Protein AF-A0A4Q4T769-F1 (afdb_monomer_lite)

Radius of gyration: 34.71 Å; chains: 1; bounding box: 82×96×73 Å

pLDDT: mean 71.85, std 25.64, range [25.86, 98.31]

Sequence (323 aa):
MPRRPGRAAAKRAVAKLGSTPKSFDMIEDEPMRDVDGQDNDEVDGDAQPEGAEDNDNENEESAAEPDENQDSDGPSAKSPSPPPQPVIRRRRLGRPPKNRPPDWDTLPIEPPHRDPNDPPRRRGRGGWRGRGGRKGASYQPTQQSVDKEGTMMDIIDDEVALPEDPEGETKVDRLGHLQGGREYRCRTFTVAGRGDRLYMLSTEPARCVGFRDSYLFFTKHKRLYKIIVDDEEKRDMIEREIIPHSYKGRAIGIVTARSVFREFGALIIVGGRRIIDDYEVAKARAEGVVEGEIADPNDKFVEGEEYNKNQYVAWHEAARQRQ

Foldseek 3Di:
DDDDDDDDDDPDDPDDDDDDDDDDDDDDDDDDDDDDDDDDDDDDDDDDDDDDDDDDDDDDDDDDDDDDDDDDDDDDDDDDDDDDDDDQDADEDDDDDPDADPCNVVHDYDDPPDDPPDPDPPPDDPDPPDPDDDPDDPDFDQWFQQDPVRDIAGQDLQFTPDDADPVLCQQAPPLQDGDDPWDFLADWDDFPPSPNRTKGFQQLLCVLLPHPGSVVVCVVGSRWGKDWDDLVRVVVCCVVVVDDPVCNPPTTIMTTNSSSCQRQFQSRIQQRWQLVRHRPNVVSVVVVPDGGHGSDPPRDDDPPDDNDNCPSPPVVVVVVVPD

Organism: NCBI:txid155417

InterPro domains:
  IPR013933 Chromatin-remodelling complex, RSC SWI/SNF subunit Rsc7/Swp82 [PF08624] (157-288)

Structure (mmCIF, N/CA/C/O backbone):
data_AF-A0A4Q4T769-F1
#
_entry.id   AF-A0A4Q4T769-F1
#
loop_
_atom_site.group_PDB
_atom_site.id
_atom_site.type_symbol
_atom_site.label_atom_id
_atom_site.label_alt_id
_atom_site.label_comp_id
_atom_site.label_asym_id
_atom_site.label_entity_id
_atom_site.label_seq_id
_atom_site.pdbx_PDB_ins_code
_atom_site.Cartn_x
_atom_site.Cartn_y
_atom_site.Cartn_z
_atom_site.occupancy
_atom_site.B_iso_or_equiv
_atom_site.auth_seq_id
_atom_site.auth_comp_id
_atom_site.auth_asym_id
_atom_site.auth_atom_id
_atom_site.pdbx_PDB_model_num
ATOM 1 N N . MET A 1 1 ? 62.618 32.794 -10.082 1.00 48.56 1 MET A N 1
ATOM 2 C CA . MET A 1 1 ? 62.357 33.269 -8.695 1.00 48.56 1 MET A CA 1
ATOM 3 C C . MET A 1 1 ? 62.002 34.750 -8.777 1.00 48.56 1 MET A C 1
ATOM 5 O O . MET A 1 1 ? 62.624 35.352 -9.645 1.00 48.56 1 MET A O 1
ATOM 9 N N . PRO A 1 2 ? 61.077 35.361 -7.994 1.00 41.97 2 PRO A N 1
ATOM 10 C CA . PRO A 1 2 ? 60.603 35.076 -6.613 1.00 41.97 2 PRO A CA 1
ATOM 11 C C . PRO A 1 2 ? 59.044 34.997 -6.472 1.00 41.97 2 PRO A C 1
ATOM 13 O O . PRO A 1 2 ? 58.327 35.369 -7.388 1.00 41.97 2 PRO A O 1
ATOM 16 N N . ARG A 1 3 ? 58.472 34.221 -5.531 1.00 41.53 3 ARG A N 1
ATOM 17 C CA . ARG A 1 3 ? 57.971 34.476 -4.141 1.00 41.53 3 ARG A CA 1
ATOM 18 C C . ARG A 1 3 ? 56.658 35.285 -3.974 1.00 41.53 3 ARG A C 1
ATOM 20 O O . ARG A 1 3 ? 56.572 36.447 -4.340 1.00 41.53 3 ARG A O 1
ATOM 27 N N . ARG A 1 4 ? 55.673 34.620 -3.340 1.00 50.03 4 ARG A N 1
ATOM 28 C CA . ARG A 1 4 ? 54.332 35.080 -2.901 1.00 50.03 4 ARG A CA 1
ATOM 29 C C . ARG A 1 4 ? 54.396 36.044 -1.694 1.00 50.03 4 ARG A C 1
ATOM 31 O O . ARG A 1 4 ? 55.256 35.822 -0.841 1.00 50.03 4 ARG A O 1
ATOM 38 N N . PRO A 1 5 ? 53.449 36.991 -1.529 1.00 53.09 5 PRO A N 1
ATOM 39 C CA . PRO A 1 5 ? 53.238 37.715 -0.275 1.00 53.09 5 PRO A CA 1
ATOM 40 C C . PRO A 1 5 ? 52.121 37.080 0.576 1.00 53.09 5 PRO A C 1
ATOM 42 O O . PRO A 1 5 ? 51.152 36.531 0.052 1.00 53.09 5 PRO A O 1
ATOM 45 N N . GLY A 1 6 ? 52.271 37.151 1.901 1.00 39.38 6 GLY A N 1
ATOM 46 C CA . GLY A 1 6 ? 51.335 36.610 2.883 1.00 39.38 6 GLY A CA 1
ATOM 47 C C . GLY A 1 6 ? 50.647 37.666 3.755 1.00 39.38 6 GLY A C 1
ATOM 48 O O . GLY A 1 6 ? 51.125 38.784 3.904 1.00 39.38 6 GLY A O 1
ATOM 49 N N . ARG A 1 7 ? 49.554 37.208 4.382 1.00 47.62 7 ARG A N 1
ATOM 50 C CA . ARG A 1 7 ? 49.118 37.471 5.768 1.00 47.62 7 ARG A CA 1
ATOM 51 C C . ARG A 1 7 ? 48.860 38.934 6.182 1.00 47.62 7 ARG A C 1
ATOM 53 O O . ARG A 1 7 ? 49.638 39.515 6.928 1.00 47.62 7 ARG A O 1
ATOM 60 N N . ALA A 1 8 ? 47.682 39.464 5.836 1.00 39.69 8 ALA A N 1
ATOM 61 C CA . ALA A 1 8 ? 47.105 40.646 6.493 1.00 39.69 8 ALA A CA 1
ATOM 62 C C . ALA A 1 8 ? 45.568 40.712 6.342 1.00 39.69 8 ALA A C 1
ATOM 64 O O . ALA A 1 8 ? 45.076 41.426 5.480 1.00 39.69 8 ALA A O 1
ATOM 65 N N . ALA A 1 9 ? 44.800 39.981 7.164 1.00 42.72 9 ALA A N 1
ATOM 66 C CA . ALA A 1 9 ? 43.344 40.205 7.288 1.00 42.72 9 ALA A CA 1
ATOM 67 C C . ALA A 1 9 ? 42.706 39.576 8.550 1.00 42.72 9 ALA A C 1
ATOM 69 O O . ALA A 1 9 ? 41.574 39.117 8.503 1.00 42.72 9 ALA A O 1
ATOM 70 N N . ALA A 1 10 ? 43.407 39.533 9.690 1.00 43.16 10 ALA A N 1
ATOM 71 C CA . ALA A 1 10 ? 42.870 38.957 10.937 1.00 43.16 10 ALA A CA 1
ATOM 72 C C . ALA A 1 10 ? 42.872 39.949 12.114 1.00 43.16 10 ALA A C 1
ATOM 74 O O . ALA A 1 10 ? 43.189 39.587 13.242 1.00 43.16 10 ALA A O 1
ATOM 75 N N . LYS A 1 11 ? 42.555 41.224 11.855 1.00 41.78 11 LYS A N 1
ATOM 76 C CA . LYS A 1 11 ? 42.335 42.243 12.898 1.00 41.78 11 LYS A CA 1
ATOM 77 C C . LYS A 1 11 ? 41.316 43.276 12.423 1.00 41.78 11 LYS A C 1
ATOM 79 O O . LYS A 1 11 ? 41.716 44.338 11.961 1.00 41.78 11 LYS A O 1
ATOM 84 N N . ARG A 1 12 ? 40.020 42.950 12.493 1.00 41.72 12 ARG A N 1
ATOM 85 C CA . ARG A 1 12 ? 38.895 43.911 12.402 1.00 41.72 12 ARG A CA 1
ATOM 86 C C . ARG A 1 12 ? 37.551 43.224 12.702 1.00 41.72 12 ARG A C 1
ATOM 88 O O . ARG A 1 12 ? 36.709 43.109 11.827 1.00 41.72 12 ARG A O 1
ATOM 95 N N . ALA A 1 13 ? 37.355 42.747 13.933 1.00 40.41 13 ALA A N 1
ATOM 96 C CA . ALA A 1 13 ? 36.014 42.374 14.415 1.00 40.41 13 ALA A CA 1
ATOM 97 C C . ALA A 1 13 ? 35.864 42.398 15.952 1.00 40.41 13 ALA A C 1
ATOM 99 O O . ALA A 1 13 ? 34.973 41.759 16.491 1.00 40.41 13 ALA A O 1
ATOM 100 N N . VAL A 1 14 ? 36.724 43.124 16.679 1.00 41.22 14 VAL A N 1
ATOM 101 C CA . VAL A 1 14 ? 36.634 43.245 18.148 1.00 41.22 14 VAL A CA 1
ATOM 102 C C . VAL A 1 14 ? 36.487 44.717 18.507 1.00 41.22 14 VAL A C 1
ATOM 104 O O . VAL A 1 14 ? 37.445 45.365 18.909 1.00 41.22 14 VAL A O 1
ATOM 107 N N . ALA A 1 15 ? 35.308 45.275 18.243 1.00 39.47 15 ALA A N 1
ATOM 108 C CA . ALA A 1 15 ? 34.876 46.571 18.767 1.00 39.47 15 ALA A CA 1
ATOM 109 C C . ALA A 1 15 ? 33.405 46.801 18.401 1.00 39.47 15 ALA A C 1
ATOM 111 O O . ALA A 1 15 ? 33.131 47.420 17.374 1.00 39.47 15 ALA A O 1
ATOM 112 N N . LYS A 1 16 ? 32.480 46.264 19.211 1.00 36.81 16 LYS A N 1
ATOM 113 C CA . LYS A 1 16 ? 31.135 46.814 19.496 1.00 36.81 16 LYS A CA 1
ATOM 114 C C . LYS A 1 16 ? 30.311 45.794 20.291 1.00 36.81 16 LYS A C 1
ATOM 116 O O . LYS A 1 16 ? 29.494 45.077 19.733 1.00 36.81 16 LYS A O 1
ATOM 121 N N . LEU A 1 17 ? 30.516 45.758 21.604 1.00 35.16 17 LEU A N 1
ATOM 122 C CA . LEU A 1 17 ? 29.516 45.285 22.559 1.00 35.16 17 LEU A CA 1
ATOM 123 C C . LEU A 1 17 ? 29.514 46.277 23.718 1.00 35.16 17 LEU A C 1
ATOM 125 O O . LEU A 1 17 ? 30.547 46.516 24.340 1.00 35.16 17 LEU A O 1
ATOM 129 N N . GLY A 1 18 ? 28.365 46.898 23.949 1.00 33.56 18 GLY A N 1
ATOM 130 C CA . GLY A 1 18 ? 28.135 47.797 25.062 1.00 33.56 18 GLY A CA 1
ATOM 131 C C . GLY A 1 18 ? 26.669 47.751 25.474 1.00 33.56 18 GLY A C 1
ATOM 132 O O . GLY A 1 18 ? 25.792 47.866 24.624 1.00 33.56 18 GLY A O 1
ATOM 133 N N . SER A 1 19 ? 26.479 47.667 26.793 1.00 32.06 19 SER A N 1
ATOM 134 C CA . SER A 1 19 ? 25.313 48.100 27.576 1.00 32.06 19 SER A CA 1
ATOM 135 C C . SER A 1 19 ? 24.155 47.109 27.808 1.00 32.06 19 SER A C 1
ATOM 137 O O . SER A 1 19 ? 23.255 46.965 26.991 1.00 32.06 19 SER A O 1
ATOM 139 N N . THR A 1 20 ? 24.137 46.517 29.009 1.00 38.81 20 THR A N 1
ATOM 140 C CA . THR A 1 20 ? 22.975 45.908 29.708 1.00 38.81 20 THR A CA 1
ATOM 141 C C . THR A 1 20 ? 22.155 46.982 30.457 1.00 38.81 20 THR A C 1
ATOM 143 O O . THR A 1 20 ? 22.714 48.057 30.698 1.00 38.81 20 THR A O 1
ATOM 146 N N . PRO A 1 21 ? 20.905 46.727 30.920 1.00 40.62 21 PRO A N 1
ATOM 147 C CA . PRO A 1 21 ? 20.745 46.275 32.318 1.00 40.62 21 PRO A CA 1
ATOM 148 C C . PRO A 1 21 ? 19.538 45.350 32.649 1.00 40.62 21 PRO A C 1
ATOM 150 O O . PRO A 1 21 ? 18.622 45.144 31.862 1.00 40.62 21 PRO A O 1
ATOM 153 N N . LYS A 1 22 ? 19.623 44.820 33.880 1.00 37.34 22 LYS A N 1
ATOM 154 C CA . LYS A 1 22 ? 18.799 43.883 34.677 1.00 37.34 22 LYS A CA 1
ATOM 155 C C . LYS A 1 22 ? 17.289 44.174 34.801 1.00 37.34 22 LYS A C 1
ATOM 157 O O . LYS A 1 22 ? 16.924 45.330 34.976 1.00 37.34 22 LYS A O 1
ATOM 162 N N . SER A 1 23 ? 16.476 43.115 34.970 1.00 29.41 23 SER A N 1
ATOM 163 C CA . SER A 1 23 ? 15.421 43.046 36.012 1.00 29.41 23 SER A CA 1
ATOM 164 C C . SER A 1 23 ? 14.863 41.621 36.254 1.00 29.41 23 SER A C 1
ATOM 166 O O . SER A 1 23 ? 14.609 40.898 35.298 1.00 29.41 23 SER A O 1
ATOM 168 N N . PHE A 1 24 ? 14.646 41.319 37.547 1.00 25.86 24 PHE A N 1
ATOM 169 C CA . PHE A 1 24 ? 13.585 40.489 38.162 1.00 25.86 24 PHE A CA 1
ATOM 170 C C . PHE A 1 24 ? 13.751 38.962 38.410 1.00 25.86 24 PHE A C 1
ATOM 172 O O . PHE A 1 24 ? 13.341 38.132 37.611 1.00 25.86 24 PHE A O 1
ATOM 179 N N . ASP A 1 25 ? 14.371 38.640 39.556 1.00 32.22 25 ASP A N 1
ATOM 180 C CA . ASP A 1 25 ? 13.894 37.857 40.726 1.00 32.22 25 ASP A CA 1
ATOM 181 C C . ASP A 1 25 ? 12.907 36.655 40.633 1.00 32.22 25 ASP A C 1
ATOM 183 O O . ASP A 1 25 ? 11.733 36.825 40.323 1.00 32.22 25 ASP A O 1
ATOM 187 N N . MET A 1 26 ? 13.408 35.513 41.158 1.00 29.20 26 MET A N 1
ATOM 188 C CA . MET A 1 26 ? 12.924 34.713 42.320 1.00 29.20 26 MET A CA 1
ATOM 189 C C . MET A 1 26 ? 11.761 33.691 42.199 1.00 29.20 26 MET 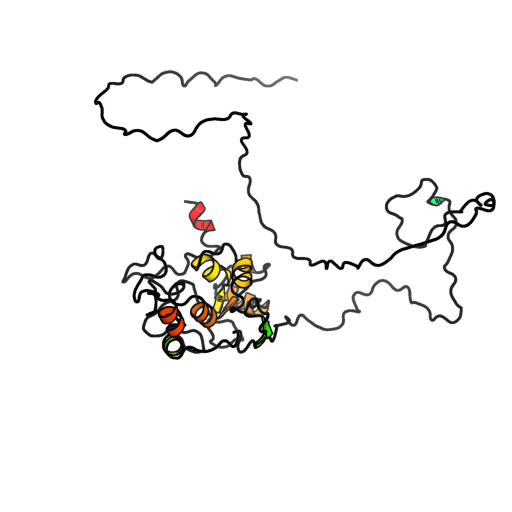A C 1
ATOM 191 O O . MET A 1 26 ? 10.690 34.026 41.709 1.00 29.20 26 MET A O 1
ATOM 195 N N . ILE A 1 27 ? 11.984 32.530 42.870 1.00 30.39 27 ILE A N 1
ATOM 196 C CA . ILE A 1 27 ? 11.033 31.516 43.426 1.00 30.39 27 ILE A CA 1
ATOM 197 C C . ILE A 1 27 ? 10.606 30.420 42.416 1.00 30.39 27 ILE A C 1
ATOM 199 O O . ILE A 1 27 ? 10.195 30.756 41.317 1.00 30.39 27 ILE A O 1
ATOM 203 N N . GLU A 1 28 ? 10.667 29.096 42.633 1.00 30.19 28 GLU A N 1
ATOM 204 C CA . GLU A 1 28 ? 10.832 28.177 43.780 1.00 30.19 28 GLU A CA 1
ATOM 205 C C . GLU A 1 28 ? 11.236 26.800 43.187 1.00 30.19 28 GLU A C 1
ATOM 207 O O . GLU A 1 28 ? 10.640 26.402 42.189 1.00 30.19 28 GLU A O 1
ATOM 212 N N . ASP A 1 29 ? 12.194 26.067 43.768 1.00 33.72 29 ASP A N 1
ATOM 213 C CA . ASP A 1 29 ? 12.510 24.677 43.374 1.00 33.72 29 ASP A CA 1
ATOM 214 C C . ASP A 1 29 ? 12.455 23.794 44.633 1.00 33.72 29 ASP A C 1
ATOM 216 O O . ASP A 1 29 ? 13.205 24.009 45.591 1.00 33.72 29 ASP A O 1
ATOM 220 N N . GLU A 1 30 ? 11.517 22.845 44.661 1.00 40.62 30 GLU A N 1
ATOM 221 C CA . GLU A 1 30 ? 11.393 21.836 45.719 1.00 40.62 30 GLU A CA 1
ATOM 222 C C . GLU A 1 30 ? 12.401 20.683 45.510 1.00 40.62 30 GLU A C 1
ATOM 224 O O . GLU A 1 30 ? 12.745 20.347 44.375 1.00 40.62 30 GLU A O 1
ATOM 229 N N . PRO A 1 31 ? 12.906 20.060 46.594 1.00 37.88 31 PRO A N 1
ATOM 230 C CA . PRO A 1 31 ? 14.138 19.278 46.555 1.00 37.88 31 PRO A CA 1
ATOM 231 C C . PRO A 1 31 ? 13.968 17.874 45.956 1.00 37.88 31 PRO A C 1
ATOM 233 O O . PRO A 1 31 ? 13.181 17.052 46.430 1.00 37.88 31 PRO A O 1
ATOM 236 N N . MET A 1 32 ? 14.803 17.575 44.959 1.00 40.94 32 MET A N 1
ATOM 237 C CA . MET A 1 32 ? 15.058 16.223 44.458 1.00 40.94 32 MET A CA 1
ATOM 238 C C . MET A 1 32 ? 15.823 15.388 45.495 1.00 40.94 32 MET A C 1
ATOM 240 O O . MET A 1 32 ? 16.666 15.889 46.233 1.00 40.94 32 MET A O 1
ATOM 244 N N . ARG A 1 33 ? 15.494 14.095 45.541 1.00 36.31 33 ARG A N 1
ATOM 245 C CA . ARG A 1 33 ? 16.000 13.100 46.492 1.00 36.31 33 ARG A CA 1
ATOM 246 C C . ARG A 1 33 ? 17.325 12.509 46.004 1.00 36.31 33 ARG A C 1
ATOM 248 O O . ARG A 1 33 ? 17.377 11.961 44.905 1.00 36.31 33 ARG A O 1
ATOM 255 N N . ASP A 1 34 ? 18.346 12.594 46.850 1.00 32.56 34 ASP A N 1
ATOM 256 C CA . ASP A 1 34 ? 19.709 12.121 46.603 1.00 32.56 34 ASP A CA 1
ATOM 257 C C . ASP A 1 34 ? 19.791 10.594 46.427 1.00 32.56 34 ASP A C 1
ATOM 259 O O . ASP A 1 34 ? 19.245 9.831 47.232 1.00 32.56 34 ASP A O 1
ATOM 263 N N . VAL A 1 35 ? 20.519 10.149 45.398 1.00 37.41 35 VAL A N 1
ATOM 264 C CA . VAL A 1 35 ? 21.160 8.827 45.364 1.00 37.41 35 VAL A CA 1
ATOM 265 C C . VAL A 1 35 ? 22.620 9.026 44.978 1.00 37.41 35 VAL A C 1
ATOM 267 O O . VAL A 1 35 ? 22.939 9.566 43.920 1.00 37.41 35 VAL A O 1
ATOM 270 N N . ASP A 1 36 ? 23.472 8.602 45.903 1.00 31.69 36 ASP A N 1
ATOM 271 C CA . ASP A 1 36 ? 24.914 8.780 45.946 1.00 31.69 36 ASP A CA 1
ATOM 272 C C . ASP A 1 36 ? 25.685 8.109 44.794 1.00 31.69 36 ASP A C 1
ATOM 274 O O . ASP A 1 36 ? 25.486 6.938 44.477 1.00 31.69 36 ASP A O 1
ATOM 278 N N . GLY A 1 37 ? 26.608 8.897 44.234 1.00 30.70 37 GLY A N 1
ATOM 279 C CA . GLY A 1 37 ? 28.018 8.607 43.942 1.00 30.70 37 GLY A CA 1
ATOM 280 C C . GLY A 1 37 ? 28.465 7.232 43.434 1.00 30.70 37 GLY A C 1
ATOM 281 O O . GLY A 1 37 ? 28.454 6.257 44.178 1.00 30.70 37 GLY A O 1
ATOM 282 N N . GLN A 1 38 ? 29.113 7.231 42.261 1.00 32.97 38 GLN A N 1
ATOM 283 C CA . GLN A 1 38 ? 30.553 6.928 42.170 1.00 32.97 38 GLN A CA 1
ATOM 284 C C . GLN A 1 38 ? 31.156 7.271 40.796 1.00 32.97 38 GLN A C 1
ATOM 286 O O . GLN A 1 38 ? 30.520 7.115 39.757 1.00 32.97 38 GLN A O 1
ATOM 291 N N . ASP A 1 39 ? 32.390 7.773 40.858 1.00 30.84 39 ASP A N 1
ATOM 292 C CA . ASP A 1 39 ? 33.222 8.355 39.802 1.00 30.84 39 ASP A CA 1
ATOM 293 C C . ASP A 1 39 ? 33.635 7.363 38.692 1.00 30.84 39 ASP A C 1
ATOM 295 O O . ASP A 1 39 ? 33.927 6.203 38.985 1.00 30.84 39 ASP A O 1
ATOM 299 N N . ASN A 1 40 ? 33.747 7.805 37.429 1.00 31.38 40 ASN A N 1
ATOM 300 C CA . ASN A 1 40 ? 35.018 8.253 36.819 1.00 31.38 40 ASN A CA 1
ATOM 301 C C . ASN A 1 40 ? 34.993 8.315 35.273 1.00 31.38 40 ASN A C 1
ATOM 303 O O . ASN A 1 40 ? 34.501 7.417 34.595 1.00 31.38 40 ASN A O 1
ATOM 307 N N . ASP A 1 41 ? 35.686 9.354 34.803 1.00 31.12 41 ASP A N 1
ATOM 308 C CA . ASP A 1 41 ? 36.459 9.531 33.567 1.00 31.12 41 ASP A CA 1
ATOM 309 C C . ASP A 1 41 ? 35.810 9.879 32.207 1.00 31.12 41 ASP A C 1
ATOM 311 O O . ASP A 1 41 ? 34.994 9.178 31.612 1.00 31.12 41 ASP A O 1
ATOM 315 N N . GLU A 1 42 ? 36.319 11.014 31.718 1.00 30.52 42 GLU A N 1
ATOM 316 C CA . GLU A 1 42 ? 36.153 11.710 30.447 1.00 30.52 42 GLU A CA 1
ATOM 317 C C . GLU A 1 42 ? 36.756 10.933 29.264 1.00 30.52 42 GLU A C 1
ATOM 319 O O . GLU A 1 42 ? 37.884 10.453 29.368 1.00 30.52 42 GLU A O 1
ATOM 324 N N . VAL A 1 43 ? 36.099 10.949 28.092 1.00 33.47 43 VAL A N 1
ATOM 325 C CA . VAL A 1 43 ? 36.795 10.990 26.788 1.00 33.47 43 VAL A CA 1
ATOM 326 C C . VAL A 1 43 ? 35.980 11.806 25.772 1.00 33.47 43 VAL A C 1
ATOM 328 O O . VAL A 1 43 ? 34.879 11.426 25.375 1.00 33.47 43 VAL A O 1
ATOM 331 N N . ASP A 1 44 ? 36.575 12.924 25.356 1.00 28.14 44 ASP A N 1
ATOM 332 C CA . ASP A 1 44 ? 36.265 13.753 24.185 1.00 28.14 44 ASP A CA 1
ATOM 333 C C . ASP A 1 44 ? 36.233 12.951 22.868 1.00 28.14 44 ASP A C 1
ATOM 335 O O . ASP A 1 44 ? 37.081 12.088 22.631 1.00 28.14 44 ASP A O 1
ATOM 339 N N . GLY A 1 45 ? 35.330 13.298 21.948 1.00 28.86 45 GLY A N 1
ATOM 340 C CA . GLY A 1 45 ? 35.286 12.670 20.625 1.00 28.86 45 GLY A CA 1
ATOM 341 C C . GLY A 1 45 ? 34.254 13.263 19.672 1.00 28.86 45 GLY A C 1
ATOM 342 O O . GLY A 1 45 ? 33.271 12.612 19.334 1.00 28.86 45 GLY A O 1
ATOM 343 N N . ASP A 1 46 ? 34.498 14.495 19.232 1.00 28.91 46 ASP A N 1
ATOM 344 C CA . ASP A 1 46 ? 33.813 15.170 18.126 1.00 28.91 46 ASP A CA 1
ATOM 345 C C . ASP A 1 46 ? 33.985 14.377 16.809 1.00 28.91 46 ASP A C 1
ATOM 347 O O . ASP A 1 46 ? 35.112 14.135 16.367 1.00 28.91 46 ASP A O 1
ATOM 351 N N . ALA A 1 47 ? 32.884 13.951 16.177 1.00 30.14 47 ALA A N 1
ATOM 352 C CA . ALA A 1 47 ? 32.897 13.411 14.816 1.00 30.14 47 ALA A CA 1
ATOM 353 C C . ALA A 1 47 ? 31.574 13.689 14.078 1.00 30.14 47 ALA A C 1
ATOM 355 O O . ALA A 1 47 ? 30.531 13.083 14.310 1.00 30.14 47 ALA A O 1
ATOM 356 N N . GLN A 1 48 ? 31.677 14.640 13.158 1.00 32.78 48 GLN A N 1
ATOM 357 C CA . GLN A 1 48 ? 30.751 15.050 12.106 1.00 32.78 48 GLN A CA 1
ATOM 358 C C . GLN A 1 48 ? 30.261 13.869 11.227 1.00 32.78 48 GLN A C 1
ATOM 360 O O . GLN A 1 48 ? 31.082 13.030 10.854 1.00 32.78 48 GLN A O 1
ATOM 365 N N . PRO A 1 49 ? 28.973 13.788 10.825 1.00 35.50 49 PRO A N 1
ATOM 366 C CA . PRO A 1 49 ? 28.514 12.731 9.929 1.00 35.50 49 PRO A CA 1
ATOM 367 C C . PRO A 1 49 ? 28.710 13.133 8.459 1.00 35.50 49 PRO A C 1
ATOM 369 O O . PRO A 1 49 ? 28.072 14.063 7.962 1.00 35.50 49 PRO A O 1
ATOM 372 N N . GLU A 1 50 ? 29.583 12.412 7.753 1.00 31.50 50 GLU A N 1
ATOM 373 C CA . GLU A 1 50 ? 29.611 12.391 6.288 1.00 31.50 50 GLU A CA 1
ATOM 374 C C . GLU A 1 50 ? 28.606 11.367 5.739 1.00 31.50 50 GLU A C 1
ATOM 376 O O . GLU A 1 50 ? 28.329 10.336 6.354 1.00 31.50 50 GLU A O 1
ATOM 381 N N . GLY A 1 51 ? 28.021 11.703 4.588 1.00 36.88 51 GLY A N 1
ATOM 382 C CA . GLY A 1 51 ? 26.903 10.995 3.976 1.00 36.88 51 GLY A CA 1
ATOM 383 C C . GLY A 1 51 ? 27.225 9.568 3.538 1.00 36.88 51 GLY A C 1
ATOM 384 O O . GLY A 1 51 ? 28.275 9.293 2.961 1.00 36.88 51 GLY A O 1
ATOM 385 N N . ALA A 1 52 ? 26.262 8.677 3.765 1.00 30.33 52 ALA A N 1
ATOM 386 C CA . ALA A 1 52 ? 26.264 7.322 3.240 1.00 30.33 52 ALA A CA 1
ATOM 387 C C . ALA A 1 52 ? 25.267 7.225 2.075 1.00 30.33 52 ALA A C 1
ATOM 389 O O . ALA A 1 52 ? 24.061 7.413 2.244 1.00 30.33 52 ALA A O 1
ATOM 390 N N . GLU A 1 53 ? 25.801 6.962 0.884 1.00 33.06 53 GLU A N 1
ATOM 391 C CA . GLU A 1 53 ? 25.056 6.465 -0.267 1.00 33.06 53 GLU A CA 1
ATOM 392 C C . GLU A 1 53 ? 24.921 4.941 -0.116 1.00 33.06 53 GLU A C 1
ATOM 394 O O . GLU A 1 53 ? 25.917 4.223 -0.203 1.00 33.06 53 GLU A O 1
ATOM 399 N N . ASP A 1 54 ? 23.702 4.447 0.122 1.00 32.19 54 ASP A N 1
ATOM 400 C CA . ASP A 1 54 ? 23.430 3.008 0.210 1.00 32.19 54 ASP A CA 1
ATOM 401 C C . ASP A 1 54 ? 23.310 2.387 -1.191 1.00 32.19 54 ASP A C 1
ATOM 403 O O . ASP A 1 54 ? 22.503 2.797 -2.034 1.00 32.19 54 ASP A O 1
ATOM 407 N N . ASN A 1 55 ? 24.162 1.390 -1.427 1.00 30.88 55 ASN A N 1
ATOM 408 C CA . ASN A 1 55 ? 24.253 0.585 -2.636 1.00 30.88 55 ASN A CA 1
ATOM 409 C C . ASN A 1 55 ? 23.952 -0.871 -2.251 1.00 30.88 55 ASN A C 1
ATOM 411 O O . ASN A 1 55 ? 24.850 -1.609 -1.844 1.00 30.88 55 ASN A O 1
ATOM 415 N N . ASP A 1 56 ? 22.682 -1.260 -2.350 1.00 36.31 56 ASP A N 1
ATOM 416 C CA . ASP A 1 56 ? 22.216 -2.613 -2.048 1.00 36.31 56 ASP A CA 1
ATOM 417 C C . ASP A 1 56 ? 22.668 -3.589 -3.141 1.00 36.31 56 ASP A C 1
ATOM 419 O O . ASP A 1 56 ? 22.171 -3.572 -4.270 1.00 36.31 56 ASP A O 1
ATOM 423 N N . ASN A 1 57 ? 23.621 -4.456 -2.802 1.00 32.16 57 ASN A N 1
ATOM 424 C CA . ASN A 1 57 ? 24.007 -5.594 -3.626 1.00 32.16 57 ASN A CA 1
ATOM 425 C C . ASN A 1 57 ? 23.983 -6.856 -2.757 1.00 32.16 57 ASN A C 1
ATOM 427 O O . ASN A 1 57 ? 24.926 -7.144 -2.022 1.00 32.16 57 ASN A O 1
ATOM 431 N N . GLU A 1 58 ? 22.870 -7.580 -2.822 1.00 36.47 58 GLU A N 1
ATOM 432 C CA . GLU A 1 58 ? 22.639 -8.830 -2.103 1.00 36.47 58 GLU A CA 1
ATOM 433 C C . GLU A 1 58 ? 23.375 -9.987 -2.801 1.00 36.47 58 GLU A C 1
ATOM 435 O O . GLU A 1 58 ? 23.173 -10.247 -3.989 1.00 36.47 58 GLU A O 1
ATOM 440 N N . ASN A 1 59 ? 24.224 -10.701 -2.059 1.00 31.83 59 ASN A N 1
ATOM 441 C CA . ASN A 1 59 ? 24.717 -12.019 -2.451 1.00 31.83 59 ASN A CA 1
ATOM 442 C C . ASN A 1 59 ? 24.714 -12.930 -1.218 1.00 31.83 59 ASN A C 1
ATOM 444 O O . ASN A 1 59 ? 25.482 -12.720 -0.280 1.00 31.83 59 ASN A O 1
ATOM 448 N N . GLU A 1 60 ? 23.818 -13.911 -1.232 1.00 34.59 60 GLU A N 1
ATOM 449 C CA . GLU A 1 60 ? 23.679 -14.951 -0.217 1.00 34.59 60 GLU A CA 1
ATOM 450 C C . GLU A 1 60 ? 24.896 -15.890 -0.227 1.00 34.59 60 GLU A C 1
ATOM 452 O O . GLU A 1 60 ? 25.300 -16.385 -1.282 1.00 34.59 60 GLU A O 1
ATOM 457 N N . GLU A 1 61 ? 25.443 -16.201 0.950 1.00 30.83 61 GLU A N 1
ATOM 458 C CA . GLU A 1 61 ? 26.285 -17.383 1.138 1.00 30.83 61 GLU A CA 1
ATOM 459 C C . GLU A 1 61 ? 25.857 -18.131 2.406 1.00 30.83 61 GLU A C 1
ATOM 461 O O . GLU A 1 61 ? 25.771 -17.585 3.505 1.00 30.83 61 GLU A O 1
ATOM 466 N N . SER A 1 62 ? 25.525 -19.398 2.185 1.00 29.42 62 SER A N 1
ATOM 467 C CA . SER A 1 62 ? 25.007 -20.382 3.123 1.00 29.42 62 SER A CA 1
ATOM 468 C C . SER A 1 62 ? 26.052 -20.810 4.156 1.00 29.42 62 SER A C 1
ATOM 470 O O . SER A 1 62 ? 27.117 -21.305 3.782 1.00 29.42 62 SER A O 1
ATOM 472 N N . ALA A 1 63 ? 25.715 -20.719 5.441 1.00 30.56 63 ALA A N 1
ATOM 473 C CA . ALA A 1 63 ? 26.459 -21.358 6.521 1.00 30.56 63 ALA A CA 1
ATOM 474 C C . ALA A 1 63 ? 25.984 -22.811 6.700 1.00 30.56 63 ALA A C 1
ATOM 476 O O . ALA A 1 63 ? 24.797 -23.060 6.904 1.00 30.56 63 ALA A O 1
ATOM 477 N N . ALA A 1 64 ? 26.915 -23.760 6.623 1.00 32.78 64 ALA A N 1
ATOM 478 C CA . ALA A 1 64 ? 26.712 -25.153 6.998 1.00 32.78 64 ALA A CA 1
ATOM 479 C C . ALA A 1 64 ? 27.711 -25.507 8.108 1.00 32.78 64 ALA A C 1
ATOM 481 O O . ALA A 1 64 ? 28.922 -25.409 7.904 1.00 32.78 64 ALA A O 1
ATOM 482 N N . GLU A 1 65 ? 27.195 -25.904 9.269 1.00 35.91 65 GLU A N 1
ATOM 483 C CA . GLU A 1 65 ? 27.967 -26.527 10.347 1.00 35.91 65 GLU A CA 1
ATOM 484 C C . GLU A 1 65 ? 28.142 -28.032 10.105 1.00 35.91 65 GLU A C 1
ATOM 486 O O . GLU A 1 65 ? 27.324 -28.648 9.412 1.00 35.91 65 GLU A O 1
ATOM 491 N N . PRO A 1 66 ? 29.155 -28.650 10.734 1.00 36.28 66 PRO A N 1
ATOM 492 C CA . PRO A 1 66 ? 29.002 -30.033 11.161 1.00 36.28 66 PRO A CA 1
ATOM 493 C C . PRO A 1 66 ? 29.435 -30.269 12.619 1.00 36.28 66 PRO A C 1
ATOM 495 O O . PRO A 1 66 ? 30.595 -30.088 12.979 1.00 36.28 66 PRO A O 1
ATOM 498 N N . ASP A 1 67 ? 28.441 -30.681 13.404 1.00 29.55 67 ASP A N 1
ATOM 499 C CA . ASP A 1 67 ? 28.344 -31.863 14.279 1.00 29.55 67 ASP A CA 1
ATOM 500 C C . ASP A 1 67 ? 29.617 -32.451 14.934 1.00 29.55 67 ASP A C 1
ATOM 502 O O . ASP A 1 67 ? 30.570 -32.879 14.276 1.00 29.55 67 ASP A O 1
ATOM 506 N N . GLU A 1 68 ? 29.548 -32.560 16.263 1.00 34.22 68 GLU A N 1
ATOM 507 C CA . GLU A 1 68 ? 30.488 -33.228 17.163 1.00 34.22 68 GLU A CA 1
ATOM 508 C C . GLU A 1 68 ? 30.091 -34.700 17.367 1.00 34.22 68 GLU A C 1
ATOM 510 O O . GLU A 1 68 ? 28.931 -34.987 17.644 1.00 34.22 68 GLU A O 1
ATOM 515 N N . ASN A 1 69 ? 31.049 -35.640 17.356 1.00 29.94 69 ASN A N 1
ATOM 516 C CA . ASN A 1 69 ? 30.932 -36.871 18.154 1.00 29.94 69 ASN A CA 1
ATOM 517 C C . ASN A 1 69 ? 32.258 -37.646 18.346 1.00 29.94 69 ASN A C 1
ATOM 519 O O . ASN A 1 69 ? 32.896 -38.068 17.385 1.00 29.94 69 ASN A O 1
ATOM 523 N N . GLN A 1 70 ? 32.541 -37.893 19.635 1.00 32.59 70 GLN A N 1
ATOM 524 C CA . GLN A 1 70 ? 33.045 -39.118 20.294 1.00 32.59 70 GLN A CA 1
ATOM 525 C C . GLN A 1 70 ? 34.518 -39.579 20.182 1.00 32.59 70 GLN A C 1
ATOM 527 O O . GLN A 1 70 ? 34.954 -40.191 19.214 1.00 32.59 70 GLN A O 1
ATOM 532 N N . ASP A 1 71 ? 35.231 -39.318 21.286 1.00 32.28 71 ASP A N 1
ATOM 533 C CA . ASP A 1 71 ? 35.856 -40.249 22.252 1.00 32.28 71 ASP A CA 1
ATOM 534 C C . ASP A 1 71 ? 36.731 -41.467 21.846 1.00 32.28 71 ASP A C 1
ATOM 536 O O . ASP A 1 71 ? 36.292 -42.425 21.219 1.00 32.28 71 ASP A O 1
ATOM 540 N N . SER A 1 72 ? 37.935 -41.418 22.444 1.00 32.00 72 SER A N 1
ATOM 541 C CA . SER A 1 72 ? 38.642 -42.411 23.285 1.00 32.00 72 SER A CA 1
ATOM 542 C C . SER A 1 72 ? 39.574 -43.523 22.733 1.00 32.00 72 SER A C 1
ATOM 544 O O . SER A 1 72 ? 39.248 -44.354 21.894 1.00 32.00 72 SER A O 1
ATOM 546 N N . ASP A 1 73 ? 40.747 -43.527 23.394 1.00 31.91 73 ASP A N 1
ATOM 547 C CA . ASP A 1 73 ? 41.651 -44.619 23.806 1.00 31.91 73 ASP A CA 1
ATOM 548 C C . ASP A 1 73 ? 42.872 -45.104 22.984 1.00 31.91 73 ASP A C 1
ATOM 550 O O . ASP A 1 73 ? 42.784 -45.626 21.876 1.00 31.91 73 ASP A O 1
ATOM 554 N N . GLY A 1 74 ? 44.035 -45.067 23.672 1.00 33.97 74 GLY A N 1
ATOM 555 C CA . GLY A 1 74 ? 45.118 -46.063 23.568 1.00 33.97 74 GLY A CA 1
ATOM 556 C C . GLY A 1 74 ? 46.508 -45.585 23.090 1.00 33.97 74 GLY A C 1
ATOM 557 O O . GLY A 1 74 ? 46.694 -45.364 21.894 1.00 33.97 74 GLY A O 1
ATOM 558 N N . PRO A 1 75 ? 47.550 -45.518 23.955 1.00 38.28 75 PRO A N 1
ATOM 559 C CA . PRO A 1 75 ? 48.912 -45.169 23.548 1.00 38.28 75 PRO A CA 1
ATOM 560 C C . PRO A 1 75 ? 49.694 -46.416 23.095 1.00 38.28 75 PRO A C 1
ATOM 562 O O . PRO A 1 75 ? 50.026 -47.278 23.906 1.00 38.28 75 PRO A O 1
ATOM 565 N N . SER A 1 76 ? 50.034 -46.506 21.804 1.00 38.81 76 SER A N 1
ATOM 566 C CA . SER A 1 76 ? 50.878 -47.585 21.261 1.00 38.81 76 SER A CA 1
ATOM 567 C C . SER A 1 76 ? 52.263 -47.077 20.840 1.00 38.81 76 SER A C 1
ATOM 569 O O . SER A 1 76 ? 52.428 -45.967 20.331 1.00 38.81 76 SER A O 1
ATOM 571 N N . ALA A 1 77 ? 53.278 -47.887 21.137 1.00 39.31 77 ALA A N 1
ATOM 572 C CA . ALA A 1 77 ? 54.694 -47.548 21.182 1.00 39.31 77 ALA A CA 1
ATOM 573 C C . ALA A 1 77 ? 55.295 -47.127 19.823 1.00 39.31 77 ALA A C 1
ATOM 575 O O . ALA A 1 77 ? 55.119 -47.787 18.801 1.00 39.31 77 ALA A O 1
ATOM 576 N N . LYS A 1 78 ? 56.080 -46.040 19.834 1.00 40.47 78 LYS A N 1
ATOM 577 C CA . LYS A 1 78 ? 56.836 -45.527 18.679 1.00 40.47 78 LYS A CA 1
ATOM 578 C C . LYS A 1 78 ? 58.004 -46.452 18.321 1.00 40.47 78 LYS A C 1
ATOM 580 O O . LYS A 1 78 ? 58.968 -46.557 19.075 1.00 40.47 78 LYS A O 1
ATOM 585 N N . SER A 1 79 ? 57.957 -47.048 17.133 1.00 48.34 79 SER A N 1
ATOM 586 C CA . SER A 1 79 ? 59.143 -47.531 16.407 1.00 48.34 79 SER A CA 1
ATOM 587 C C . SER A 1 79 ? 59.807 -46.356 15.658 1.00 48.34 79 SER A C 1
ATOM 589 O O . SER A 1 79 ? 59.104 -45.409 15.298 1.00 48.34 79 SER A O 1
ATOM 591 N N . PRO A 1 80 ? 61.135 -46.357 15.427 1.00 51.69 80 PRO A N 1
ATOM 592 C CA . PRO A 1 80 ? 61.846 -45.192 14.896 1.00 51.69 80 PRO A CA 1
ATOM 593 C C . PRO A 1 80 ? 61.506 -44.921 13.422 1.00 51.69 80 PRO A C 1
ATOM 595 O O . PRO A 1 80 ? 61.625 -45.801 12.570 1.00 51.69 80 PRO A O 1
ATOM 598 N N . SER A 1 81 ? 61.104 -43.682 13.127 1.00 49.75 81 SER A N 1
ATOM 599 C CA . SER A 1 81 ? 60.807 -43.204 11.774 1.00 49.75 81 SER A CA 1
ATOM 600 C C . SER A 1 81 ? 62.048 -43.234 10.866 1.00 49.75 81 SER A C 1
ATOM 602 O O . SER A 1 81 ? 63.110 -42.768 11.286 1.00 49.75 81 SER A O 1
ATOM 604 N N . PRO A 1 82 ? 61.938 -43.703 9.608 1.00 64.06 82 PRO A N 1
ATOM 605 C CA . PRO A 1 82 ? 62.993 -43.530 8.613 1.00 64.06 82 PRO A CA 1
ATOM 606 C C . PRO A 1 82 ? 63.161 -42.042 8.237 1.00 64.06 82 PRO A C 1
ATOM 608 O O . PRO A 1 82 ? 62.207 -41.267 8.357 1.00 64.06 82 PRO A O 1
ATOM 611 N N . PRO A 1 83 ? 64.360 -41.615 7.793 1.00 64.25 83 PRO A N 1
ATOM 612 C CA . PRO A 1 83 ? 64.648 -40.212 7.499 1.00 64.25 83 PRO A CA 1
ATOM 613 C C . PRO A 1 83 ? 63.722 -39.659 6.399 1.00 64.25 83 PRO A C 1
ATOM 615 O O . PRO A 1 83 ? 63.385 -40.386 5.459 1.00 64.25 83 PRO A O 1
ATOM 618 N N . PRO A 1 84 ? 63.310 -38.378 6.485 1.00 55.66 84 PRO A N 1
ATOM 619 C CA . PRO A 1 84 ? 62.372 -37.789 5.539 1.00 55.66 84 PRO A CA 1
ATOM 620 C C . PRO A 1 84 ? 62.989 -37.736 4.139 1.00 55.66 84 PRO A C 1
ATOM 622 O O . PRO A 1 84 ? 64.009 -37.084 3.914 1.00 55.66 84 PRO A O 1
ATOM 625 N N . GLN A 1 85 ? 62.353 -38.411 3.183 1.00 58.12 85 GLN A N 1
ATOM 626 C CA . GLN A 1 85 ? 62.679 -38.242 1.770 1.00 58.12 85 GLN A CA 1
ATOM 627 C C . GLN A 1 85 ? 62.285 -36.820 1.329 1.00 58.12 85 GLN A C 1
ATOM 629 O O . GLN A 1 85 ? 61.214 -36.339 1.716 1.00 58.12 85 GLN A O 1
ATOM 634 N N . PRO A 1 86 ? 63.113 -36.122 0.532 1.00 55.84 86 PRO A N 1
ATOM 635 C CA . PRO A 1 86 ? 62.809 -34.765 0.098 1.00 55.84 86 PRO A CA 1
ATOM 636 C C . PRO A 1 86 ? 61.562 -34.767 -0.792 1.00 55.84 86 PRO A C 1
ATOM 638 O O . PRO A 1 86 ? 61.550 -35.328 -1.888 1.00 55.84 86 PRO A O 1
ATOM 641 N N . VAL A 1 87 ? 60.497 -34.124 -0.315 1.00 56.94 87 VAL A N 1
ATOM 642 C CA . VAL A 1 87 ? 59.243 -33.980 -1.058 1.00 56.94 87 VAL A CA 1
ATOM 643 C C . VAL A 1 87 ? 59.467 -32.966 -2.181 1.00 56.94 87 VAL A C 1
ATOM 645 O O . VAL A 1 87 ? 59.452 -31.754 -1.963 1.00 56.94 87 VAL A O 1
ATOM 648 N N . ILE A 1 88 ? 59.723 -33.454 -3.395 1.00 56.50 88 ILE A N 1
ATOM 649 C CA . ILE A 1 88 ? 59.896 -32.600 -4.575 1.00 56.50 88 ILE A CA 1
ATOM 650 C C . ILE A 1 88 ? 58.545 -31.938 -4.880 1.00 56.50 88 ILE A C 1
ATOM 652 O O . ILE A 1 88 ? 57.605 -32.600 -5.319 1.00 56.50 88 ILE A O 1
ATOM 656 N N . ARG A 1 89 ? 58.439 -30.626 -4.644 1.00 57.59 89 ARG A N 1
ATOM 657 C CA . ARG A 1 89 ? 57.276 -29.811 -5.037 1.00 57.59 89 ARG A CA 1
ATOM 658 C C . ARG A 1 89 ? 57.196 -29.775 -6.570 1.00 57.59 89 ARG A C 1
ATOM 660 O O . ARG A 1 89 ? 58.220 -29.637 -7.223 1.00 57.59 89 ARG A O 1
ATOM 667 N N . ARG A 1 90 ? 56.006 -29.906 -7.165 1.00 64.12 90 ARG A N 1
ATOM 668 C CA . ARG A 1 90 ? 55.814 -29.938 -8.635 1.00 64.12 90 ARG A CA 1
ATOM 669 C C . ARG A 1 90 ? 54.684 -28.998 -9.064 1.00 64.12 90 ARG A C 1
ATOM 671 O O . ARG A 1 90 ? 53.768 -28.735 -8.283 1.00 64.12 90 ARG A O 1
ATOM 678 N N . ARG A 1 91 ? 54.745 -28.464 -10.290 1.00 62.06 91 ARG A N 1
ATOM 679 C CA . ARG A 1 91 ? 53.772 -27.479 -10.814 1.00 62.06 91 ARG A CA 1
ATOM 680 C C . ARG A 1 91 ? 52.589 -28.181 -11.478 1.00 62.06 91 ARG A C 1
ATOM 682 O O . ARG A 1 91 ? 52.783 -29.106 -12.259 1.00 62.06 91 ARG A O 1
ATOM 689 N N . ARG A 1 92 ? 51.366 -27.689 -11.246 1.00 60.75 92 ARG A N 1
ATOM 690 C CA . ARG A 1 92 ? 50.158 -28.097 -11.990 1.00 60.75 92 ARG A CA 1
ATOM 691 C C . ARG A 1 92 ? 49.891 -27.137 -13.153 1.00 60.75 92 ARG A C 1
ATOM 693 O O . ARG A 1 92 ? 50.141 -25.938 -13.043 1.00 60.75 92 ARG A O 1
ATOM 700 N N . LEU A 1 93 ? 49.353 -27.656 -14.257 1.00 58.25 93 LEU A N 1
ATOM 701 C CA . LEU A 1 93 ? 49.036 -26.877 -15.457 1.00 58.25 93 LEU A CA 1
ATOM 702 C C . LEU A 1 93 ? 47.784 -26.000 -15.215 1.00 58.25 93 LEU A C 1
ATOM 704 O O . LEU A 1 93 ? 46.657 -26.470 -15.359 1.00 58.25 93 LEU A O 1
ATOM 708 N N . GLY A 1 94 ? 47.960 -24.732 -14.824 1.00 63.44 94 GLY A N 1
ATOM 709 C CA . GLY A 1 94 ? 46.847 -23.832 -14.488 1.00 63.44 94 GLY A CA 1
ATOM 710 C C . GLY A 1 94 ? 47.270 -22.470 -13.924 1.00 63.44 94 GLY A C 1
ATOM 711 O O . GLY A 1 94 ? 48.424 -22.063 -14.063 1.00 63.44 94 GLY A O 1
ATOM 712 N N . ARG A 1 95 ? 46.315 -21.752 -13.307 1.00 64.81 95 ARG A N 1
ATOM 713 C CA . ARG A 1 95 ? 46.546 -20.427 -12.704 1.00 64.81 95 ARG A CA 1
ATOM 714 C C . ARG A 1 95 ? 47.613 -20.542 -11.600 1.00 64.81 95 ARG A C 1
ATOM 716 O O . ARG A 1 95 ? 47.447 -21.387 -10.721 1.00 64.81 95 ARG A O 1
ATOM 723 N N . PRO A 1 96 ? 48.687 -19.728 -11.625 1.00 70.12 96 PRO A N 1
ATOM 724 C CA . PRO A 1 96 ? 49.722 -19.782 -10.598 1.00 70.12 96 PRO A CA 1
ATOM 725 C C . PRO A 1 96 ? 49.144 -19.530 -9.197 1.00 70.12 96 PRO A C 1
ATOM 727 O O . PRO A 1 96 ? 48.211 -18.731 -9.069 1.00 70.12 96 PRO A O 1
ATOM 730 N N . PRO A 1 97 ? 49.693 -20.172 -8.151 1.00 70.19 97 PRO A N 1
ATOM 731 C CA . PRO A 1 97 ? 49.281 -19.911 -6.777 1.00 70.19 97 PRO A CA 1
ATOM 732 C C . PRO A 1 97 ? 49.537 -18.444 -6.410 1.00 70.19 97 PRO A C 1
ATOM 734 O O . PRO A 1 97 ? 50.494 -17.833 -6.890 1.00 70.19 97 PRO A O 1
ATOM 737 N N . LYS A 1 98 ? 48.675 -17.884 -5.552 1.00 63.62 98 LYS A N 1
ATOM 738 C CA . LYS A 1 98 ? 48.708 -16.460 -5.172 1.00 63.62 98 LYS A CA 1
ATOM 739 C C . LYS A 1 98 ? 50.001 -16.074 -4.433 1.00 63.62 98 LYS A C 1
ATOM 741 O O . LYS A 1 98 ? 50.490 -14.971 -4.635 1.00 63.62 98 LYS A O 1
ATOM 746 N N . ASN A 1 99 ? 50.608 -17.012 -3.700 1.00 70.81 99 ASN A N 1
ATOM 747 C CA . ASN A 1 99 ? 51.936 -16.859 -3.100 1.00 70.81 99 ASN A CA 1
ATOM 748 C C . ASN A 1 99 ? 52.920 -17.778 -3.834 1.00 70.81 99 ASN A C 1
ATOM 750 O O . ASN A 1 99 ? 52.948 -18.985 -3.590 1.00 70.81 99 ASN A O 1
ATOM 754 N N . ARG A 1 100 ? 53.687 -17.218 -4.776 1.00 73.44 100 ARG A N 1
ATOM 755 C CA . ARG A 1 100 ? 54.650 -17.961 -5.602 1.00 73.44 100 ARG A CA 1
ATOM 756 C C . ARG A 1 100 ? 55.962 -18.177 -4.826 1.00 73.44 100 ARG A C 1
ATOM 758 O O . ARG A 1 100 ? 56.612 -17.188 -4.496 1.00 73.44 100 ARG A O 1
ATOM 765 N N . PRO A 1 101 ? 56.388 -19.428 -4.562 1.00 76.62 101 PRO A N 1
ATOM 766 C CA . PRO A 1 101 ? 57.719 -19.692 -4.019 1.00 76.62 101 PRO A CA 1
ATOM 767 C C . PRO A 1 101 ? 58.819 -19.269 -5.013 1.00 76.62 101 PRO A C 1
ATOM 769 O O . PRO A 1 101 ? 58.585 -19.373 -6.219 1.00 76.62 101 PRO A O 1
ATOM 772 N N . PRO A 1 102 ? 60.021 -18.870 -4.553 1.00 73.50 102 PRO A N 1
ATOM 773 C CA . PRO A 1 102 ? 61.108 -18.414 -5.432 1.00 73.50 102 PRO A CA 1
ATOM 774 C C . PRO A 1 102 ? 61.510 -19.424 -6.517 1.00 73.50 102 PRO A C 1
ATOM 776 O O . PRO A 1 102 ? 61.825 -19.035 -7.635 1.00 73.50 102 PRO A O 1
ATOM 779 N N . ASP A 1 103 ? 61.416 -20.720 -6.215 1.00 71.75 103 ASP A N 1
ATOM 780 C CA . ASP A 1 103 ? 61.785 -21.812 -7.126 1.00 71.75 103 ASP A CA 1
ATOM 781 C C . ASP A 1 103 ? 60.620 -22.289 -8.018 1.00 71.75 103 ASP A C 1
ATOM 783 O O . ASP A 1 103 ? 60.680 -23.346 -8.630 1.00 71.75 103 ASP A O 1
ATOM 787 N N . TRP A 1 104 ? 59.501 -21.557 -8.095 1.00 71.06 104 TRP A N 1
ATOM 788 C CA . TRP A 1 104 ? 58.316 -22.024 -8.832 1.00 71.06 104 TRP A CA 1
ATOM 789 C C . TRP A 1 104 ? 58.566 -22.229 -10.327 1.00 71.06 104 TRP A C 1
ATOM 791 O O . TRP A 1 104 ? 57.924 -23.085 -10.927 1.00 71.06 104 TRP A O 1
ATOM 801 N N . ASP A 1 105 ? 59.452 -21.448 -10.945 1.00 70.44 105 ASP A N 1
ATOM 802 C CA . ASP A 1 105 ? 59.640 -21.467 -12.397 1.00 70.44 105 ASP A CA 1
ATOM 803 C C . ASP A 1 105 ? 60.603 -22.558 -12.896 1.00 70.44 105 ASP A C 1
ATOM 805 O O . ASP A 1 105 ? 60.551 -22.905 -14.076 1.00 70.44 105 ASP A O 1
ATOM 809 N N . THR A 1 106 ? 61.385 -23.167 -12.001 1.00 73.75 106 THR A N 1
ATOM 810 C CA . THR A 1 106 ? 62.361 -24.238 -12.282 1.00 73.75 106 THR A CA 1
ATOM 811 C C . THR A 1 106 ? 61.794 -25.646 -12.062 1.00 73.75 106 THR A C 1
ATOM 813 O O . THR A 1 106 ? 62.387 -26.631 -12.501 1.00 73.75 106 THR A O 1
ATOM 816 N N . LEU A 1 107 ? 60.624 -25.766 -11.422 1.00 70.81 107 LEU A N 1
ATOM 817 C CA . LEU A 1 107 ? 60.005 -27.059 -11.122 1.00 70.81 107 LEU A CA 1
ATOM 818 C C . LEU A 1 107 ? 59.445 -27.757 -12.387 1.00 70.81 107 LEU A C 1
ATOM 820 O O . LEU A 1 107 ? 58.731 -27.116 -13.169 1.00 70.81 107 LEU A O 1
ATOM 824 N N . PRO A 1 108 ? 59.676 -29.077 -12.561 1.00 70.12 108 PRO A N 1
ATOM 825 C CA . PRO A 1 108 ? 59.119 -29.859 -13.667 1.00 70.12 108 PRO A CA 1
ATOM 826 C C . PRO A 1 108 ? 57.581 -29.857 -13.699 1.00 70.12 108 PRO A C 1
ATOM 828 O O . PRO A 1 108 ? 56.916 -29.868 -12.657 1.00 70.12 108 PRO A O 1
ATOM 831 N N . ILE A 1 109 ? 57.015 -29.862 -14.910 1.00 66.56 109 ILE A N 1
ATOM 832 C CA . ILE A 1 109 ? 55.570 -29.924 -15.173 1.00 66.56 109 ILE A CA 1
ATOM 833 C C . ILE A 1 109 ? 55.192 -31.383 -15.448 1.00 66.56 109 ILE A C 1
ATOM 835 O O . ILE A 1 109 ? 55.651 -31.955 -16.434 1.00 66.56 109 ILE A O 1
ATOM 839 N N . GLU A 1 110 ? 54.334 -31.978 -14.618 1.00 59.50 110 GLU A N 1
ATOM 840 C CA . GLU A 1 110 ? 53.727 -33.280 -14.922 1.00 59.50 110 GLU A CA 1
ATOM 841 C C . GLU A 1 110 ? 52.446 -33.094 -15.752 1.00 59.50 110 GLU A C 1
ATOM 843 O O . GLU A 1 110 ? 51.525 -32.394 -15.310 1.00 59.50 110 GLU A O 1
ATOM 848 N N . PRO A 1 111 ? 52.333 -33.712 -16.941 1.00 57.66 111 PRO A N 1
ATOM 849 C CA . PRO A 1 111 ? 51.033 -33.914 -17.562 1.00 57.66 111 PRO A CA 1
ATOM 850 C C . PRO A 1 111 ? 50.222 -34.902 -16.702 1.00 57.66 111 PRO A C 1
ATOM 852 O O . PRO A 1 111 ? 50.785 -35.874 -16.199 1.00 57.66 111 PRO A O 1
ATOM 855 N N . PRO A 1 112 ? 48.910 -34.683 -16.500 1.00 59.97 112 PRO A N 1
ATOM 856 C CA . PRO A 1 112 ? 48.090 -35.616 -15.734 1.00 59.97 112 PRO A CA 1
ATOM 857 C C . PRO A 1 112 ? 48.105 -36.999 -16.396 1.00 59.97 112 PRO A C 1
ATOM 859 O O . PRO A 1 112 ? 47.998 -37.099 -17.620 1.00 59.97 112 PRO A O 1
ATOM 862 N N . HIS A 1 113 ? 48.215 -38.054 -15.585 1.00 57.78 113 HIS A N 1
ATOM 863 C CA . HIS A 1 113 ? 48.084 -39.439 -16.033 1.00 57.78 113 HIS A CA 1
ATOM 864 C C . HIS A 1 113 ? 46.669 -39.619 -16.610 1.00 57.78 113 HIS A C 1
ATOM 866 O O . HIS A 1 113 ? 45.690 -39.638 -15.868 1.00 57.78 113 HIS A O 1
ATOM 872 N N . ARG A 1 114 ? 46.546 -39.637 -17.941 1.00 57.41 114 ARG A N 1
ATOM 873 C CA . ARG A 1 114 ? 45.270 -39.802 -18.646 1.00 57.41 114 ARG A CA 1
ATOM 874 C C . ARG A 1 114 ? 45.095 -41.275 -18.991 1.00 57.41 114 ARG A C 1
ATOM 876 O O . ARG A 1 114 ? 45.963 -41.847 -19.645 1.00 57.41 114 ARG A O 1
ATOM 883 N N . ASP A 1 115 ? 43.979 -41.858 -18.574 1.00 69.19 115 ASP A N 1
ATOM 884 C CA . ASP A 1 115 ? 43.574 -43.194 -19.006 1.00 69.19 115 ASP A CA 1
ATOM 885 C C . ASP A 1 115 ? 43.306 -43.177 -20.530 1.00 69.19 115 ASP A C 1
ATOM 887 O O . ASP A 1 115 ? 42.583 -42.292 -21.008 1.00 69.19 115 ASP A O 1
ATOM 891 N N . PRO A 1 116 ? 43.893 -44.089 -21.329 1.00 65.44 116 PRO A N 1
ATOM 892 C CA . PRO A 1 116 ? 43.649 -44.171 -22.771 1.00 65.44 116 PRO A CA 1
ATOM 893 C C . PRO A 1 116 ? 42.173 -44.344 -23.161 1.00 65.44 116 PRO A C 1
ATOM 895 O O . PRO A 1 116 ? 41.817 -44.009 -24.290 1.00 65.44 116 PRO A O 1
ATOM 898 N N . ASN A 1 117 ? 41.320 -44.828 -22.250 1.00 69.88 117 ASN A N 1
ATOM 899 C CA . ASN A 1 117 ? 39.888 -45.026 -22.495 1.00 69.88 117 ASN A CA 1
ATOM 900 C C . ASN A 1 117 ? 39.022 -43.780 -22.235 1.00 69.88 117 ASN A C 1
ATOM 902 O O . ASN A 1 117 ? 37.820 -43.805 -22.498 1.00 69.88 117 ASN A O 1
ATOM 906 N N . ASP A 1 118 ? 39.603 -42.681 -21.747 1.00 69.00 118 ASP A N 1
ATOM 907 C CA . ASP A 1 118 ? 38.847 -41.479 -21.397 1.00 69.00 118 ASP A CA 1
ATOM 908 C C . ASP A 1 118 ? 38.605 -40.588 -22.641 1.00 69.00 118 ASP A C 1
ATOM 910 O O . ASP A 1 118 ? 39.575 -40.146 -23.289 1.00 69.00 118 ASP A O 1
ATOM 914 N N . PRO A 1 119 ? 37.344 -40.266 -23.009 1.00 59.06 119 PRO A N 1
ATOM 915 C CA . PRO A 1 119 ? 37.051 -39.469 -24.196 1.00 59.06 119 PRO A CA 1
ATOM 916 C C . PRO A 1 119 ? 37.663 -38.060 -24.090 1.00 59.06 119 PRO A C 1
ATOM 918 O O . PRO A 1 119 ? 37.755 -37.480 -23.003 1.00 59.06 119 PRO A O 1
ATOM 921 N N . PRO A 1 120 ? 38.116 -37.462 -25.210 1.00 60.66 120 PRO A N 1
ATOM 922 C CA . PRO A 1 120 ? 38.846 -36.202 -25.176 1.00 60.66 120 PRO A CA 1
ATOM 923 C C . PRO A 1 120 ? 37.956 -35.063 -24.665 1.00 60.66 120 PRO A C 1
ATOM 925 O O . PRO A 1 120 ? 37.072 -34.577 -25.374 1.00 60.66 120 PRO A O 1
ATOM 928 N N . ARG A 1 121 ? 38.238 -34.562 -23.453 1.00 58.22 121 ARG A N 1
ATOM 929 C CA . ARG A 1 121 ? 37.710 -33.271 -22.992 1.00 58.22 121 ARG A CA 1
ATOM 930 C C . ARG A 1 121 ? 38.249 -32.186 -23.917 1.00 58.22 121 ARG A C 1
ATOM 932 O O . ARG A 1 121 ? 39.404 -31.770 -23.826 1.00 58.22 121 ARG A O 1
ATOM 939 N N . ARG A 1 122 ? 37.398 -31.754 -24.847 1.00 51.94 122 ARG A N 1
ATOM 940 C CA . ARG A 1 122 ? 37.665 -30.683 -25.804 1.00 51.94 122 ARG A CA 1
ATOM 941 C C . ARG A 1 122 ? 38.048 -29.427 -25.019 1.00 51.94 122 ARG A C 1
ATOM 943 O O . ARG A 1 122 ? 37.196 -28.771 -24.426 1.00 51.94 122 ARG A O 1
ATOM 950 N N . ARG A 1 123 ? 39.340 -29.088 -25.007 1.00 55.09 123 ARG A N 1
ATOM 951 C CA . ARG A 1 123 ? 39.853 -27.810 -24.498 1.00 55.09 123 ARG A CA 1
ATOM 952 C C . ARG A 1 123 ? 39.480 -26.724 -25.506 1.00 55.09 123 ARG A C 1
ATOM 954 O O . ARG A 1 123 ? 40.292 -26.284 -26.306 1.00 55.09 123 ARG A O 1
ATOM 961 N N . GLY A 1 124 ? 38.201 -26.369 -25.519 1.00 43.91 124 GLY A N 1
ATOM 962 C CA . GLY A 1 124 ? 37.632 -25.315 -26.341 1.00 43.91 124 GLY A CA 1
ATOM 963 C C . GLY A 1 124 ? 37.203 -24.166 -25.447 1.00 43.91 124 GLY A C 1
ATOM 964 O O . GLY A 1 124 ? 36.234 -24.301 -24.710 1.00 43.91 124 GLY A O 1
ATOM 965 N N . ARG A 1 125 ? 37.964 -23.067 -25.507 1.00 50.16 125 ARG A N 1
ATOM 966 C CA . ARG A 1 125 ? 37.500 -21.673 -25.419 1.00 50.16 125 ARG A CA 1
ATOM 967 C C . ARG A 1 125 ? 36.045 -21.555 -24.954 1.00 50.16 125 ARG A C 1
ATOM 969 O O . ARG A 1 125 ? 35.153 -21.756 -25.773 1.00 50.16 125 ARG A O 1
ATOM 976 N N . GLY A 1 126 ? 35.852 -21.241 -23.668 1.00 45.31 126 GLY A N 1
ATOM 977 C CA . GLY A 1 126 ? 34.553 -21.080 -23.011 1.00 45.31 126 GLY A CA 1
ATOM 978 C C . GLY A 1 126 ? 33.565 -20.354 -23.912 1.00 45.31 126 GLY A C 1
ATOM 979 O O . GLY A 1 126 ? 33.611 -19.135 -24.073 1.00 45.31 126 GLY A O 1
ATOM 980 N N . GLY A 1 127 ? 32.731 -21.154 -24.568 1.00 45.38 127 GLY A N 1
ATOM 981 C CA . GLY A 1 127 ? 31.684 -20.687 -25.435 1.00 45.38 127 GLY A CA 1
ATOM 982 C C . GLY A 1 127 ? 30.662 -19.976 -24.575 1.00 45.38 127 GLY A C 1
ATOM 983 O O . GLY A 1 127 ? 29.999 -20.589 -23.746 1.00 45.38 127 GLY A O 1
ATOM 984 N N . TRP A 1 128 ? 30.476 -18.699 -24.871 1.00 48.44 128 TRP A N 1
ATOM 985 C CA . TRP A 1 128 ? 29.258 -17.923 -24.652 1.00 48.44 128 TRP A CA 1
ATOM 986 C C . TRP A 1 128 ? 28.028 -18.521 -25.376 1.00 48.44 128 TRP A C 1
ATOM 988 O O . TRP A 1 128 ? 27.199 -17.804 -25.923 1.00 48.44 128 TRP A O 1
ATOM 998 N N . ARG A 1 129 ? 27.922 -19.852 -25.451 1.00 49.44 129 ARG A N 1
ATOM 999 C CA . ARG A 1 129 ? 26.829 -20.623 -26.050 1.00 49.44 129 ARG A CA 1
ATOM 1000 C C . ARG A 1 129 ? 26.769 -21.960 -25.318 1.00 49.44 129 ARG A C 1
ATOM 1002 O O . ARG A 1 129 ? 27.404 -22.930 -25.711 1.00 49.44 129 ARG A O 1
ATOM 1009 N N . GLY A 1 130 ? 26.066 -21.939 -24.193 1.00 44.16 130 GLY A N 1
ATOM 1010 C CA . GLY A 1 130 ? 25.896 -23.077 -23.286 1.00 44.16 130 GLY A CA 1
ATOM 1011 C C . GLY A 1 130 ? 24.867 -22.829 -22.182 1.00 44.16 130 GLY A C 1
ATOM 1012 O O . GLY A 1 130 ? 24.336 -23.782 -21.630 1.00 44.16 130 GLY A O 1
ATOM 1013 N N . ARG A 1 131 ? 24.489 -21.568 -21.922 1.00 46.91 131 ARG A N 1
ATOM 1014 C CA . ARG A 1 131 ? 23.271 -21.229 -21.174 1.00 46.91 131 ARG A CA 1
ATOM 1015 C C . ARG A 1 131 ? 22.116 -21.025 -22.153 1.00 46.91 131 ARG A C 1
ATOM 1017 O O . ARG A 1 131 ? 21.712 -19.906 -22.454 1.00 46.91 131 ARG A O 1
ATOM 1024 N N . GLY A 1 132 ? 21.655 -22.127 -22.729 1.00 45.53 132 GLY A N 1
ATOM 1025 C CA . GLY A 1 132 ? 20.404 -22.149 -23.471 1.00 45.53 132 GLY A CA 1
ATOM 1026 C C . GLY A 1 132 ? 19.239 -21.878 -22.521 1.00 45.53 132 GLY A C 1
ATOM 1027 O O . GLY A 1 132 ? 18.921 -22.704 -21.678 1.00 45.53 132 GLY A O 1
ATOM 1028 N N . GLY A 1 133 ? 18.599 -20.723 -22.683 1.00 49.69 133 GLY A N 1
ATOM 1029 C CA . 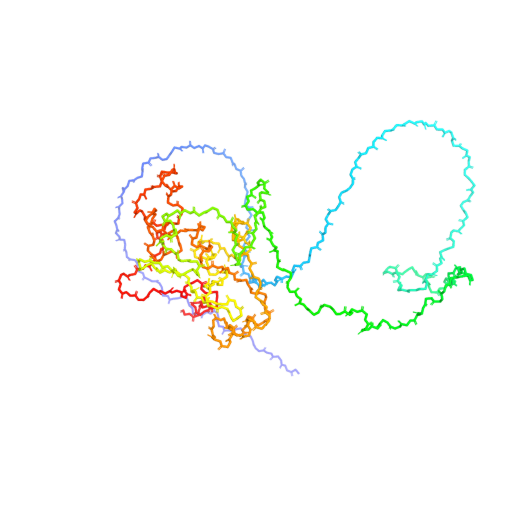GLY A 1 133 ? 17.150 -20.737 -22.858 1.00 49.69 133 GLY A CA 1
ATOM 1030 C C . GLY A 1 133 ? 16.253 -20.845 -21.627 1.00 49.69 133 GLY A C 1
ATOM 1031 O O . GLY A 1 133 ? 15.235 -21.519 -21.703 1.00 49.69 133 GLY A O 1
ATOM 1032 N N . ARG A 1 134 ? 16.516 -20.089 -20.559 1.00 52.47 134 ARG A N 1
ATOM 1033 C CA . ARG A 1 134 ? 15.404 -19.432 -19.849 1.00 52.47 134 ARG A CA 1
ATOM 1034 C C . ARG A 1 134 ? 15.701 -17.945 -19.753 1.00 52.47 134 ARG A C 1
ATOM 1036 O O . ARG A 1 134 ? 16.443 -17.486 -18.892 1.00 52.47 134 ARG A O 1
ATOM 1043 N N . LYS A 1 135 ? 15.182 -17.219 -20.741 1.00 47.38 135 LYS A N 1
ATOM 1044 C CA . LYS A 1 135 ? 15.012 -15.769 -20.691 1.00 47.38 135 LYS A CA 1
ATOM 1045 C C . LYS A 1 135 ? 14.159 -15.491 -19.445 1.00 47.38 135 LYS A C 1
ATOM 1047 O O . LYS A 1 135 ? 13.140 -16.154 -19.292 1.00 47.38 135 LYS A O 1
ATOM 1052 N N . GLY A 1 136 ? 14.665 -14.637 -18.555 1.00 50.84 136 GLY A N 1
ATOM 1053 C CA . GLY A 1 136 ? 14.167 -14.345 -17.205 1.00 50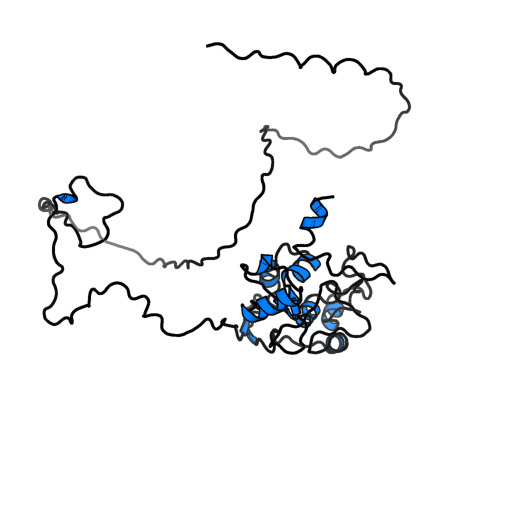.84 136 GLY A CA 1
ATOM 1054 C C . GLY A 1 136 ? 12.657 -14.435 -17.016 1.00 50.84 136 GLY A C 1
ATOM 1055 O O . GLY A 1 136 ? 11.965 -13.445 -17.193 1.00 50.84 136 GLY A O 1
ATOM 1056 N N . ALA A 1 137 ? 12.174 -15.610 -16.615 1.00 53.97 137 ALA A N 1
ATOM 1057 C CA . ALA A 1 137 ? 10.902 -15.708 -15.925 1.00 53.97 137 ALA A CA 1
ATOM 1058 C C . ALA A 1 137 ? 11.208 -15.377 -14.465 1.00 53.97 137 ALA A C 1
ATOM 1060 O O . ALA A 1 137 ? 11.967 -16.115 -13.825 1.00 53.97 137 ALA A O 1
ATOM 1061 N N . SER A 1 138 ? 10.709 -14.242 -13.983 1.00 61.03 138 SER A N 1
ATOM 1062 C CA . SER A 1 138 ? 10.707 -13.933 -12.559 1.00 61.03 138 SER A CA 1
ATOM 1063 C C . SER A 1 138 ? 9.979 -15.082 -11.849 1.00 61.03 138 SER A C 1
ATOM 1065 O O . SER A 1 138 ? 8.850 -15.432 -12.188 1.00 61.03 138 SER A O 1
ATOM 1067 N N . TYR A 1 139 ? 10.676 -15.784 -10.952 1.00 68.81 139 TYR A N 1
ATOM 1068 C CA . TYR A 1 139 ? 10.046 -16.826 -10.147 1.00 68.81 139 TYR A CA 1
ATOM 1069 C C . TYR A 1 139 ? 9.138 -16.127 -9.139 1.00 68.81 139 TYR A C 1
ATOM 1071 O O . TYR A 1 139 ? 9.634 -15.421 -8.264 1.00 68.81 139 TYR A O 1
ATOM 1079 N N . GLN A 1 140 ? 7.827 -16.297 -9.293 1.00 77.25 140 GLN A N 1
ATOM 1080 C CA . GLN A 1 140 ? 6.835 -15.818 -8.336 1.00 77.25 140 GLN A CA 1
ATOM 1081 C C . GLN A 1 140 ? 6.493 -16.987 -7.398 1.00 77.25 140 GLN A C 1
ATOM 1083 O O . GLN A 1 140 ? 6.034 -18.026 -7.886 1.00 77.25 140 GLN A O 1
ATOM 1088 N N . PRO A 1 141 ? 6.765 -16.879 -6.085 1.00 83.12 141 PRO A N 1
ATOM 1089 C CA . PRO A 1 141 ? 6.333 -17.871 -5.111 1.00 83.12 141 PRO A CA 1
ATOM 1090 C C . PRO A 1 141 ? 4.825 -18.120 -5.201 1.00 83.12 141 PRO A C 1
ATOM 1092 O O . PRO A 1 141 ? 4.040 -17.186 -5.304 1.00 83.12 141 PRO A O 1
ATOM 1095 N N . THR A 1 142 ? 4.413 -19.384 -5.126 1.00 89.25 142 THR A N 1
ATOM 1096 C CA . THR A 1 142 ? 2.989 -19.750 -5.044 1.00 89.25 142 THR A CA 1
ATOM 1097 C C . THR A 1 142 ? 2.486 -19.809 -3.605 1.00 89.25 142 THR A C 1
ATOM 1099 O O . THR A 1 142 ? 1.281 -19.833 -3.386 1.00 89.25 142 THR A O 1
ATOM 1102 N N . GLN A 1 143 ? 3.395 -19.864 -2.627 1.00 92.06 143 GLN A N 1
ATOM 1103 C CA . GLN A 1 143 ? 3.087 -19.948 -1.201 1.00 92.06 143 GLN A CA 1
ATOM 1104 C C . GLN A 1 143 ? 4.062 -19.108 -0.375 1.00 92.06 143 GLN A C 1
ATOM 1106 O O . GLN A 1 143 ? 5.232 -18.968 -0.741 1.00 92.06 143 GLN A O 1
ATOM 1111 N N . GLN A 1 144 ? 3.589 -18.600 0.762 1.00 92.38 144 GLN A N 1
ATOM 1112 C CA . GLN A 1 144 ? 4.369 -17.809 1.713 1.00 92.38 144 GLN A CA 1
ATOM 1113 C C . GLN A 1 144 ? 4.027 -18.200 3.156 1.00 92.38 144 GLN A C 1
ATOM 1115 O O . GLN A 1 144 ? 2.878 -18.503 3.469 1.00 92.38 144 GLN A O 1
ATOM 1120 N N . SER A 1 145 ? 5.027 -18.184 4.044 1.00 92.25 145 SER A N 1
ATOM 1121 C CA . SER A 1 145 ? 4.796 -18.345 5.487 1.00 92.25 145 SER A CA 1
ATOM 1122 C C . SER A 1 145 ? 4.232 -17.055 6.073 1.00 92.25 145 SER A C 1
ATOM 1124 O O . SER A 1 145 ? 4.787 -15.985 5.834 1.00 92.25 145 SER A O 1
ATOM 1126 N N . VAL A 1 146 ? 3.140 -17.148 6.827 1.00 90.44 146 VAL A N 1
ATOM 1127 C CA . VAL A 1 146 ? 2.363 -15.976 7.266 1.00 90.44 146 VAL A CA 1
ATOM 1128 C C . VAL A 1 146 ? 2.661 -15.559 8.705 1.00 90.44 146 VAL A C 1
ATOM 1130 O O . VAL A 1 146 ? 2.484 -14.398 9.070 1.00 90.44 146 VAL A O 1
ATOM 1133 N N . ASP A 1 147 ? 3.162 -16.475 9.523 1.00 87.44 147 ASP A N 1
ATOM 1134 C CA . ASP A 1 147 ? 3.334 -16.293 10.960 1.00 87.44 147 ASP A CA 1
ATOM 1135 C C . ASP A 1 147 ? 4.727 -16.763 11.435 1.00 87.44 147 ASP A C 1
ATOM 1137 O O . ASP A 1 147 ? 5.659 -16.962 10.637 1.00 87.44 147 ASP A O 1
ATOM 1141 N N . LYS A 1 148 ? 4.933 -16.823 12.755 1.00 84.62 148 LYS A N 1
ATOM 1142 C CA . LYS A 1 148 ? 6.196 -17.308 13.343 1.00 84.62 148 LYS A CA 1
ATOM 1143 C C . LYS A 1 148 ? 6.230 -18.835 13.398 1.00 84.62 148 LYS A C 1
ATOM 1145 O O . LYS A 1 148 ? 7.308 -19.418 13.396 1.00 84.62 148 LYS A O 1
ATOM 1150 N N . GLU A 1 149 ? 5.055 -19.445 13.410 1.00 84.00 149 GLU A N 1
ATOM 1151 C CA . GLU A 1 149 ? 4.785 -20.874 13.466 1.00 84.00 149 GLU A CA 1
ATOM 1152 C C . GLU A 1 149 ? 5.062 -21.559 12.117 1.00 84.00 149 GLU A C 1
ATOM 1154 O O . GLU A 1 149 ? 5.237 -22.774 12.062 1.00 84.00 149 GLU A O 1
ATOM 1159 N N . GLY A 1 150 ? 5.179 -20.776 11.041 1.00 84.50 150 GLY A N 1
ATOM 1160 C CA . GLY A 1 150 ? 5.525 -21.256 9.708 1.00 84.50 150 GLY A CA 1
ATOM 1161 C C . GLY A 1 150 ? 4.318 -21.740 8.908 1.00 84.50 150 GLY A C 1
ATOM 1162 O O . GLY A 1 150 ? 4.492 -22.509 7.964 1.00 84.50 150 GLY A O 1
ATOM 1163 N N . THR A 1 151 ? 3.106 -21.298 9.251 1.00 91.69 151 THR A N 1
ATOM 1164 C CA . THR A 1 151 ? 1.884 -21.603 8.507 1.00 91.69 151 THR A CA 1
ATOM 1165 C C . THR A 1 151 ? 2.015 -21.074 7.082 1.00 91.69 151 THR A C 1
ATOM 1167 O O . THR A 1 151 ? 2.063 -19.863 6.849 1.00 91.69 151 THR A O 1
ATOM 1170 N N . MET A 1 152 ? 2.100 -21.994 6.122 1.00 92.81 152 MET A N 1
ATOM 1171 C CA . MET A 1 152 ? 2.176 -21.684 4.697 1.00 92.81 152 MET A CA 1
ATOM 1172 C C . MET A 1 152 ? 0.773 -21.398 4.163 1.00 92.81 152 MET A C 1
ATOM 1174 O O . MET A 1 152 ? -0.135 -22.206 4.351 1.00 92.81 152 MET A O 1
ATOM 1178 N N . MET A 1 153 ? 0.605 -20.267 3.485 1.00 93.88 153 MET A N 1
ATOM 1179 C CA . MET A 1 153 ? -0.623 -19.913 2.775 1.00 93.88 153 MET A CA 1
ATOM 1180 C C . MET A 1 153 ? -0.335 -19.673 1.298 1.00 93.88 153 MET A C 1
ATOM 1182 O O . MET A 1 153 ? 0.769 -19.268 0.927 1.00 93.88 153 MET A O 1
ATOM 1186 N N . ASP A 1 154 ? -1.339 -19.928 0.464 1.00 95.25 154 ASP A N 1
ATOM 1187 C CA . ASP A 1 154 ? -1.257 -19.711 -0.976 1.00 95.25 154 ASP A CA 1
ATOM 1188 C C . ASP A 1 154 ? -1.266 -18.217 -1.316 1.00 95.25 154 ASP A C 1
ATOM 1190 O O . ASP A 1 154 ? -1.897 -17.401 -0.638 1.00 95.25 154 ASP A O 1
ATOM 1194 N N . ILE A 1 155 ? -0.569 -17.874 -2.396 1.00 95.81 155 ILE A N 1
ATOM 1195 C CA . ILE A 1 155 ? -0.615 -16.555 -3.018 1.00 95.81 155 ILE A CA 1
ATOM 1196 C C . ILE A 1 155 ? -1.557 -16.648 -4.217 1.00 95.81 155 ILE A C 1
ATOM 1198 O O . ILE A 1 155 ? -1.295 -17.381 -5.172 1.00 95.81 155 ILE A O 1
ATOM 1202 N N . ILE A 1 156 ? -2.666 -15.916 -4.155 1.00 94.31 156 ILE A N 1
ATOM 1203 C CA . ILE A 1 156 ? -3.717 -15.895 -5.172 1.00 94.31 156 ILE A CA 1
ATOM 1204 C C . ILE A 1 156 ? -3.948 -14.442 -5.570 1.00 94.31 156 ILE A C 1
ATOM 1206 O O . ILE A 1 156 ? -4.135 -13.581 -4.715 1.00 94.31 156 ILE A O 1
ATOM 1210 N N . ASP A 1 157 ? -3.924 -14.175 -6.876 1.00 93.50 157 ASP A N 1
ATOM 1211 C CA . ASP A 1 157 ? -4.099 -12.836 -7.446 1.00 93.50 157 ASP A CA 1
ATOM 1212 C C . ASP A 1 157 ? -3.207 -11.768 -6.796 1.00 93.50 157 ASP A C 1
ATOM 1214 O O . ASP A 1 157 ? -3.675 -10.677 -6.469 1.00 93.50 157 ASP A O 1
ATOM 1218 N N . ASP A 1 158 ? -1.921 -12.088 -6.619 1.00 94.12 158 ASP A N 1
ATOM 1219 C CA . ASP A 1 158 ? -0.917 -11.208 -6.010 1.00 94.12 158 ASP A CA 1
ATOM 1220 C C . ASP A 1 158 ? -1.137 -10.908 -4.505 1.00 94.12 158 ASP A C 1
ATOM 1222 O O . ASP A 1 158 ? -0.489 -10.020 -3.946 1.00 94.12 158 ASP A O 1
ATOM 1226 N N . GLU A 1 159 ? -2.004 -11.662 -3.819 1.00 94.12 159 GLU A N 1
ATOM 1227 C CA . GLU A 1 159 ? -2.306 -11.509 -2.388 1.00 94.12 159 GLU A CA 1
ATOM 1228 C C . GLU A 1 159 ? -2.171 -12.832 -1.637 1.00 94.12 159 GLU A C 1
ATOM 1230 O O . GLU A 1 159 ? -2.420 -13.906 -2.178 1.00 94.12 159 GLU A O 1
ATOM 1235 N N . VAL A 1 160 ? -1.817 -12.767 -0.354 1.00 95.38 160 VAL A N 1
ATOM 1236 C CA . VAL A 1 160 ? -1.848 -13.951 0.511 1.00 95.38 160 VAL A CA 1
ATOM 1237 C C . VAL A 1 160 ? -3.306 -14.296 0.832 1.00 95.38 160 VAL A C 1
ATOM 1239 O O . VAL A 1 160 ? -4.084 -13.426 1.241 1.00 95.38 160 VAL A O 1
ATOM 1242 N N . ALA A 1 161 ? -3.678 -15.567 0.681 1.00 94.44 161 ALA A N 1
ATOM 1243 C CA . ALA A 1 161 ? -5.024 -16.085 0.927 1.00 94.44 161 ALA A CA 1
ATOM 1244 C C . ALA A 1 161 ? -5.361 -16.155 2.433 1.00 94.44 161 ALA A C 1
ATOM 1246 O O . ALA A 1 161 ? -5.449 -17.221 3.038 1.00 94.44 161 ALA A O 1
ATOM 1247 N N . LEU A 1 162 ? -5.530 -14.984 3.048 1.00 92.38 162 LEU A N 1
ATOM 1248 C CA . LEU A 1 162 ? -5.872 -14.809 4.460 1.00 92.38 162 LEU A CA 1
ATOM 1249 C C . LEU A 1 162 ? -7.390 -14.941 4.698 1.00 92.38 162 LEU A C 1
ATOM 1251 O O . LEU A 1 162 ? -8.165 -14.638 3.785 1.00 92.38 162 LEU A O 1
ATOM 1255 N N . PRO A 1 163 ? -7.834 -15.271 5.927 1.00 93.19 163 PRO A N 1
ATOM 1256 C CA . PRO A 1 163 ? -9.247 -15.226 6.307 1.00 93.19 163 PRO A CA 1
ATOM 1257 C C . PRO A 1 163 ? -9.885 -13.851 6.045 1.00 93.19 163 PRO A C 1
ATOM 1259 O O . PRO A 1 163 ? -9.259 -12.811 6.272 1.00 93.19 163 PRO A O 1
ATOM 1262 N N . GLU A 1 164 ? -11.119 -13.844 5.545 1.00 93.81 164 GLU A N 1
ATOM 1263 C CA . GLU A 1 164 ? -11.879 -12.622 5.250 1.00 93.81 164 GLU A CA 1
ATOM 1264 C C . GLU A 1 164 ? -12.748 -12.219 6.452 1.00 93.81 164 GLU A C 1
ATOM 1266 O O . GLU A 1 164 ? -13.363 -13.072 7.096 1.00 93.81 164 GLU A O 1
ATOM 1271 N N . ASP A 1 165 ? -12.803 -10.917 6.745 1.00 93.69 165 ASP A N 1
ATOM 1272 C CA . ASP A 1 165 ? -13.724 -10.345 7.733 1.00 93.69 165 ASP A CA 1
ATOM 1273 C C . ASP A 1 165 ? -14.953 -9.782 6.996 1.00 93.69 165 ASP A C 1
ATOM 1275 O O . ASP A 1 165 ? -14.789 -8.974 6.076 1.00 93.69 165 ASP A O 1
ATOM 1279 N N . PRO A 1 166 ? -16.186 -10.181 7.361 1.00 95.62 166 PRO A N 1
ATOM 1280 C CA . PRO A 1 166 ? -17.381 -9.778 6.629 1.00 95.62 166 PRO A CA 1
ATOM 1281 C C . PRO A 1 166 ? -17.644 -8.269 6.697 1.00 95.62 166 PRO A C 1
ATOM 1283 O O . PRO A 1 166 ? -18.165 -7.718 5.731 1.00 95.62 166 PRO A O 1
ATOM 1286 N N . GLU A 1 167 ? -17.293 -7.586 7.795 1.00 95.12 167 GLU A N 1
ATOM 1287 C CA . GLU A 1 167 ? -17.397 -6.124 7.876 1.00 95.12 167 GLU A CA 1
ATOM 1288 C C . GLU A 1 167 ? -16.283 -5.471 7.047 1.00 95.12 167 GLU A C 1
ATOM 1290 O O . GLU A 1 167 ? -16.544 -4.504 6.329 1.00 95.12 167 GLU A O 1
ATOM 1295 N N . GLY A 1 168 ? -15.065 -6.017 7.078 1.00 94.69 168 GLY A N 1
ATOM 1296 C CA . GLY A 1 168 ? -13.933 -5.556 6.268 1.00 94.69 168 GLY A CA 1
ATOM 1297 C C . GLY A 1 168 ? -14.190 -5.604 4.757 1.00 94.69 168 GLY A C 1
ATOM 1298 O O . GLY A 1 168 ? -13.896 -4.638 4.051 1.00 94.69 168 GLY A O 1
ATOM 1299 N N . GLU A 1 169 ? -14.818 -6.674 4.262 1.00 96.69 169 GLU A N 1
ATOM 1300 C CA . GLU A 1 169 ? -15.174 -6.847 2.841 1.00 96.69 169 GLU A CA 1
ATOM 1301 C C . GLU A 1 169 ? -16.217 -5.833 2.335 1.00 96.69 169 GLU A C 1
ATOM 1303 O O . GLU A 1 169 ? -16.343 -5.613 1.133 1.00 96.69 169 GLU A O 1
ATOM 1308 N N . THR A 1 170 ? -16.947 -5.155 3.227 1.00 97.00 170 THR A N 1
ATOM 1309 C CA . THR A 1 170 ? -17.832 -4.040 2.829 1.00 97.00 170 THR A CA 1
ATOM 1310 C C . THR A 1 170 ? -17.081 -2.723 2.620 1.00 97.00 170 THR A C 1
ATOM 1312 O O . THR A 1 170 ? -17.638 -1.768 2.081 1.00 97.00 170 THR A O 1
ATOM 1315 N N . LYS A 1 171 ? -15.822 -2.635 3.067 1.00 97.44 171 LYS A N 1
ATOM 1316 C CA . LYS A 1 171 ? -15.023 -1.398 3.056 1.00 97.44 171 LYS A CA 1
ATOM 1317 C C . LYS A 1 171 ? -14.050 -1.335 1.884 1.00 97.44 171 LYS A C 1
ATOM 1319 O O . LYS A 1 171 ? -13.612 -0.241 1.535 1.00 97.44 171 LYS A O 1
ATOM 1324 N N . VAL A 1 172 ? -13.725 -2.472 1.277 1.00 97.69 172 VAL A N 1
ATOM 1325 C CA . VAL A 1 172 ? -12.815 -2.587 0.134 1.00 97.69 172 VAL A CA 1
ATOM 1326 C C . VAL A 1 172 ? -13.326 -3.666 -0.814 1.00 97.69 172 VAL A C 1
ATOM 1328 O O . VAL A 1 172 ? -13.825 -4.692 -0.367 1.00 97.69 172 VAL A O 1
ATOM 1331 N N . ASP A 1 173 ? -13.221 -3.449 -2.121 1.00 96.81 173 ASP A N 1
ATOM 1332 C CA . ASP A 1 173 ? -13.528 -4.493 -3.099 1.00 96.81 173 ASP A CA 1
ATOM 1333 C C . ASP A 1 173 ? -12.335 -5.440 -3.350 1.00 96.81 173 ASP A C 1
ATOM 1335 O O . ASP A 1 173 ? -11.230 -5.262 -2.830 1.00 96.81 173 ASP A O 1
ATOM 1339 N N . ARG A 1 174 ? -12.538 -6.455 -4.200 1.00 96.25 174 ARG A N 1
ATOM 1340 C CA . ARG A 1 174 ? -11.480 -7.415 -4.556 1.00 96.25 174 ARG A CA 1
ATOM 1341 C C . ARG A 1 174 ? -10.327 -6.808 -5.349 1.00 96.25 174 ARG A C 1
ATOM 1343 O O . ARG A 1 174 ? -9.265 -7.419 -5.366 1.00 96.25 174 ARG A O 1
ATOM 1350 N N . LEU A 1 175 ? -10.527 -5.671 -6.013 1.00 96.69 175 LEU A N 1
ATOM 1351 C CA . LEU A 1 175 ? -9.508 -4.974 -6.802 1.00 96.69 175 LEU A CA 1
ATOM 1352 C C . LEU A 1 175 ? -8.724 -3.958 -5.956 1.00 96.69 175 LEU A C 1
ATOM 1354 O O . LEU A 1 175 ? -7.696 -3.460 -6.404 1.00 96.69 175 LEU A O 1
ATOM 1358 N N . GLY A 1 176 ? -9.155 -3.691 -4.722 1.00 96.88 176 GLY A N 1
ATOM 1359 C CA . GLY A 1 176 ? -8.532 -2.736 -3.812 1.00 96.88 176 GLY A CA 1
ATOM 1360 C C . GLY A 1 176 ? -9.131 -1.333 -3.868 1.00 96.88 176 GLY A C 1
ATOM 1361 O O . GLY A 1 176 ? -8.517 -0.413 -3.340 1.00 96.88 176 GLY A O 1
ATOM 1362 N N . HIS A 1 177 ? -10.299 -1.130 -4.480 1.00 97.62 177 HIS A N 1
ATOM 1363 C CA . HIS A 1 177 ? -11.029 0.131 -4.374 1.00 97.62 177 HIS A CA 1
ATOM 1364 C C . HIS A 1 177 ? -11.750 0.215 -3.029 1.00 97.62 177 HIS A C 1
ATOM 1366 O O . HIS A 1 177 ? -12.558 -0.646 -2.670 1.00 97.62 177 HIS A O 1
ATOM 1372 N N . LEU A 1 178 ? -11.462 1.282 -2.288 1.00 97.19 178 LEU A N 1
ATOM 1373 C CA . LEU A 1 178 ? -12.123 1.577 -1.026 1.00 97.19 178 LEU A CA 1
ATOM 1374 C C . LEU A 1 178 ? -13.555 2.068 -1.251 1.00 97.19 178 LEU A C 1
ATOM 1376 O O . LEU A 1 178 ? -13.855 2.776 -2.212 1.00 97.19 178 LEU A O 1
ATOM 1380 N N . GLN A 1 179 ? -14.434 1.715 -0.320 1.00 96.69 179 GLN A N 1
ATOM 1381 C CA . GLN A 1 179 ? -15.848 2.069 -0.331 1.00 96.69 179 GLN A CA 1
ATOM 1382 C C . GLN A 1 179 ? -16.180 3.038 0.808 1.00 96.69 179 GLN A C 1
ATOM 1384 O O . GLN A 1 179 ? -15.440 3.168 1.788 1.00 96.69 179 GLN A O 1
ATOM 1389 N N . GLY A 1 180 ? -17.328 3.709 0.702 1.00 93.25 180 GLY A N 1
ATOM 1390 C CA . GLY A 1 180 ? -17.833 4.589 1.760 1.00 93.25 180 GLY A CA 1
ATOM 1391 C C . GLY A 1 180 ? -17.068 5.907 1.906 1.00 93.25 180 GLY A C 1
ATOM 1392 O O . GLY A 1 180 ? -16.966 6.416 3.014 1.00 93.25 180 GLY A O 1
ATOM 1393 N N . GLY A 1 181 ? -16.510 6.440 0.812 1.00 93.00 181 GLY A N 1
ATOM 1394 C CA . GLY A 1 181 ? -15.786 7.721 0.811 1.00 93.00 181 GLY A CA 1
ATOM 1395 C C . GLY A 1 181 ? -14.388 7.666 1.433 1.00 93.00 181 GLY A C 1
ATOM 1396 O O . GLY A 1 181 ? -13.776 8.706 1.641 1.00 93.00 181 GLY A O 1
ATOM 1397 N N . ARG A 1 182 ? -13.883 6.466 1.736 1.00 95.50 182 ARG A N 1
ATOM 1398 C CA . ARG A 1 182 ? -12.529 6.264 2.254 1.00 95.50 182 ARG A CA 1
ATOM 1399 C C . ARG A 1 182 ? -11.498 6.491 1.158 1.00 95.50 182 ARG A C 1
ATOM 1401 O O . ARG A 1 182 ? -11.673 6.045 0.026 1.00 95.50 182 ARG A O 1
ATOM 1408 N N . GLU A 1 183 ? -10.383 7.100 1.534 1.00 95.69 183 GLU A N 1
ATOM 1409 C CA . GLU A 1 183 ? -9.253 7.323 0.642 1.00 95.69 183 GLU A CA 1
ATOM 1410 C C . GLU A 1 183 ? -7.955 6.803 1.253 1.00 95.69 183 GLU A C 1
ATOM 1412 O O . GLU A 1 183 ? -7.720 6.931 2.454 1.00 95.69 183 GLU A O 1
ATOM 1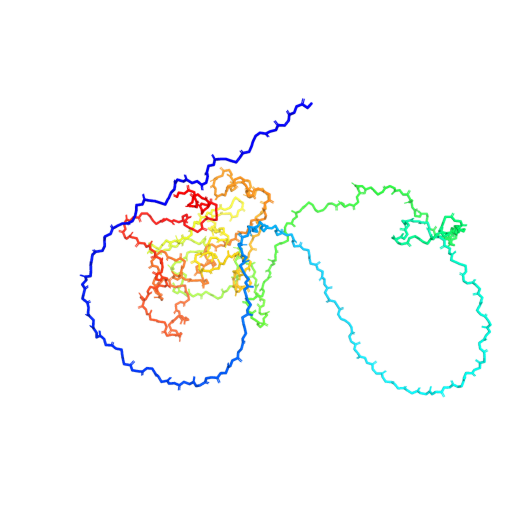417 N N . TYR A 1 184 ? -7.092 6.239 0.408 1.00 97.44 184 TYR A N 1
ATOM 1418 C CA . TYR A 1 184 ? -5.748 5.846 0.813 1.00 97.44 184 TYR A CA 1
ATOM 1419 C C . TYR A 1 184 ? -4.850 7.062 1.036 1.00 97.44 184 TYR A C 1
ATOM 1421 O O . TYR A 1 184 ? -4.874 8.018 0.257 1.00 97.44 184 TYR A O 1
ATOM 1429 N N . ARG A 1 185 ? -3.983 6.969 2.048 1.00 95.69 185 ARG A N 1
ATOM 1430 C CA . ARG A 1 185 ? -2.916 7.948 2.316 1.00 95.69 185 ARG A CA 1
ATOM 1431 C C . ARG A 1 185 ? -1.788 7.888 1.282 1.00 95.69 185 ARG A C 1
ATOM 1433 O O . ARG A 1 185 ? -1.133 8.892 1.015 1.00 95.69 185 ARG A O 1
ATOM 1440 N N . CYS A 1 186 ? -1.552 6.712 0.702 1.00 95.75 186 CYS A N 1
ATOM 1441 C CA . CYS A 1 186 ? -0.553 6.487 -0.345 1.00 95.75 186 CYS A CA 1
ATOM 1442 C C . CYS A 1 186 ? -1.185 6.520 -1.737 1.00 95.75 186 CYS A C 1
ATOM 1444 O O . CYS A 1 186 ? -2.397 6.349 -1.896 1.00 95.75 186 CYS A O 1
ATOM 1446 N N . ARG A 1 187 ? -0.353 6.694 -2.766 1.00 95.69 187 ARG A N 1
ATOM 1447 C CA . ARG A 1 187 ? -0.831 6.632 -4.147 1.00 95.69 187 ARG A CA 1
ATOM 1448 C C . ARG A 1 187 ? -1.120 5.197 -4.548 1.00 95.69 187 ARG A C 1
ATOM 1450 O O . ARG A 1 187 ? -0.368 4.280 -4.221 1.00 95.69 187 ARG A O 1
ATOM 1457 N N . THR A 1 188 ? -2.184 5.033 -5.320 1.00 97.31 188 THR A N 1
ATOM 1458 C CA . THR A 1 188 ? -2.560 3.762 -5.928 1.00 97.31 188 THR A CA 1
ATOM 1459 C C . THR A 1 188 ? -2.494 3.861 -7.444 1.00 97.31 188 THR A C 1
ATOM 1461 O O . THR A 1 188 ? -2.744 4.915 -8.029 1.00 97.31 188 THR A O 1
ATOM 1464 N N . PHE A 1 189 ? -2.122 2.762 -8.092 1.00 97.38 189 PHE A N 1
ATOM 1465 C CA . PHE A 1 189 ? -2.022 2.677 -9.546 1.00 97.38 189 PHE A CA 1
ATOM 1466 C C . PHE A 1 189 ? -2.280 1.252 -10.034 1.00 97.38 189 PHE A C 1
ATOM 1468 O O . PHE A 1 189 ? -2.183 0.292 -9.276 1.00 97.38 189 PHE A O 1
ATOM 1475 N N . THR A 1 190 ? -2.583 1.118 -11.321 1.00 97.62 190 THR A N 1
ATOM 1476 C CA . THR A 1 190 ? -2.695 -0.171 -12.012 1.00 97.62 190 THR A CA 1
ATOM 1477 C C . THR A 1 190 ? -1.397 -0.505 -12.741 1.00 97.62 190 THR A C 1
ATOM 1479 O O . THR A 1 190 ? -0.691 0.395 -13.208 1.00 97.62 190 THR A O 1
ATOM 1482 N N . VAL A 1 191 ? -1.097 -1.796 -12.882 1.00 96.00 191 VAL A N 1
ATOM 1483 C CA . VAL A 1 191 ? 0.093 -2.290 -13.592 1.00 96.00 191 VAL A CA 1
ATOM 1484 C C . VAL A 1 191 ? -0.326 -2.923 -14.914 1.00 96.00 191 VAL A C 1
ATOM 1486 O O . VAL A 1 191 ? -1.226 -3.764 -14.950 1.00 96.00 191 VAL A O 1
ATOM 1489 N N . ALA A 1 192 ? 0.324 -2.524 -16.010 1.00 94.69 192 ALA A N 1
ATOM 1490 C CA . ALA A 1 192 ? 0.052 -3.093 -17.324 1.00 94.69 192 ALA A CA 1
ATOM 1491 C C . ALA A 1 192 ? 0.214 -4.622 -17.309 1.00 94.69 192 ALA A C 1
ATOM 1493 O O . ALA A 1 192 ? 1.224 -5.145 -16.852 1.00 94.69 192 ALA A O 1
ATOM 1494 N N . GLY A 1 193 ? -0.793 -5.341 -17.809 1.00 92.06 193 GLY A N 1
ATOM 1495 C CA . GLY A 1 193 ? -0.796 -6.808 -17.830 1.00 92.06 193 GLY A CA 1
ATOM 1496 C C . GLY A 1 193 ? -1.300 -7.486 -16.549 1.00 92.06 193 GLY A C 1
ATOM 1497 O O . GLY A 1 193 ? -1.472 -8.701 -16.568 1.00 92.06 193 GLY A O 1
ATOM 1498 N N . ARG A 1 194 ? -1.615 -6.733 -15.481 1.00 93.25 194 ARG A N 1
ATOM 1499 C CA . ARG A 1 194 ? -2.158 -7.264 -14.210 1.00 93.25 194 ARG A CA 1
ATOM 1500 C C . ARG A 1 194 ? -3.633 -6.924 -13.953 1.00 93.25 194 ARG A C 1
ATOM 1502 O O . ARG A 1 194 ? -4.127 -7.046 -12.836 1.00 93.25 194 ARG A O 1
ATOM 1509 N N . GLY A 1 195 ? -4.348 -6.511 -14.998 1.00 93.56 195 GLY A N 1
ATOM 1510 C CA . GLY A 1 195 ? -5.750 -6.099 -14.904 1.00 93.56 195 GLY A CA 1
ATOM 1511 C C . GLY A 1 195 ? -5.937 -4.788 -14.134 1.00 93.56 195 GLY A C 1
ATOM 1512 O O . GLY A 1 195 ? -5.035 -3.954 -14.075 1.00 93.56 195 GLY A O 1
ATOM 1513 N N . ASP A 1 196 ? -7.121 -4.623 -13.545 1.00 96.00 196 ASP A N 1
ATOM 1514 C CA . ASP A 1 196 ? -7.554 -3.372 -12.905 1.00 96.00 196 ASP A CA 1
ATOM 1515 C C . ASP A 1 196 ? -7.296 -3.337 -11.389 1.00 96.00 196 ASP A C 1
ATOM 1517 O O . ASP A 1 196 ? -7.790 -2.459 -10.685 1.00 96.00 196 ASP A O 1
ATOM 1521 N N . ARG A 1 197 ? -6.519 -4.292 -10.863 1.00 97.38 197 ARG A N 1
ATOM 1522 C CA . ARG A 1 197 ? -6.157 -4.319 -9.443 1.00 97.38 197 ARG A CA 1
ATOM 1523 C C . ARG A 1 197 ? -5.290 -3.106 -9.102 1.00 97.38 197 ARG A C 1
ATOM 1525 O O . ARG A 1 197 ? -4.377 -2.739 -9.846 1.00 97.38 197 ARG A O 1
ATOM 1532 N N . LEU A 1 198 ? -5.565 -2.498 -7.953 1.00 98.12 198 LEU A N 1
ATOM 1533 C CA . LEU A 1 198 ? -4.786 -1.396 -7.417 1.00 98.12 198 LEU A CA 1
ATOM 1534 C C . LEU A 1 198 ? -3.561 -1.906 -6.663 1.00 98.12 198 LEU A C 1
ATOM 1536 O O . LEU A 1 198 ? -3.644 -2.754 -5.771 1.00 98.12 198 LEU A O 1
ATOM 1540 N N . TYR A 1 199 ? -2.425 -1.304 -6.983 1.00 98.31 199 TYR A N 1
ATOM 1541 C CA . TYR A 1 199 ? -1.134 -1.534 -6.360 1.00 98.31 199 TYR A CA 1
ATOM 1542 C C . TYR A 1 199 ? -0.598 -0.241 -5.750 1.00 98.31 199 TYR A C 1
ATOM 1544 O O . TYR A 1 199 ? -0.985 0.864 -6.131 1.00 98.31 199 TYR A O 1
ATOM 1552 N N . MET A 1 200 ? 0.321 -0.400 -4.805 1.00 97.94 200 MET A N 1
ATOM 1553 C CA . MET A 1 200 ? 1.113 0.662 -4.201 1.00 97.94 200 MET A CA 1
ATOM 1554 C C . MET A 1 200 ? 2.595 0.332 -4.355 1.00 97.94 200 MET A C 1
ATOM 1556 O O . MET A 1 200 ? 3.001 -0.834 -4.307 1.00 97.94 200 MET A O 1
ATOM 1560 N N . LEU A 1 201 ? 3.427 1.361 -4.485 1.00 96.75 201 LEU A N 1
ATOM 1561 C CA . LEU A 1 201 ? 4.876 1.198 -4.452 1.00 96.75 201 LEU A CA 1
ATOM 1562 C C . LEU A 1 201 ? 5.283 0.901 -3.013 1.00 96.75 201 LEU A C 1
ATOM 1564 O O . LEU A 1 201 ? 5.048 1.734 -2.149 1.00 96.75 201 LEU A O 1
ATOM 1568 N N . SER A 1 202 ? 5.906 -0.247 -2.734 1.00 96.25 202 SER A N 1
ATOM 1569 C CA . SER A 1 202 ? 6.024 -0.785 -1.364 1.00 96.25 202 SER A CA 1
ATOM 1570 C C . SER A 1 202 ? 6.736 0.120 -0.357 1.00 96.25 202 SER A C 1
ATOM 1572 O O . SER A 1 202 ? 6.559 -0.039 0.846 1.00 96.25 202 SER A O 1
ATOM 1574 N N . THR A 1 203 ? 7.535 1.078 -0.827 1.00 95.19 203 THR A N 1
ATOM 1575 C CA . THR A 1 203 ? 8.196 2.056 0.045 1.00 95.19 203 THR A CA 1
ATOM 1576 C C . THR A 1 203 ? 7.248 3.142 0.564 1.00 95.19 203 THR A C 1
ATOM 1578 O O . THR A 1 203 ? 7.514 3.706 1.619 1.00 95.19 203 THR A O 1
ATOM 1581 N N . GLU A 1 204 ? 6.146 3.432 -0.135 1.00 95.62 204 GLU A N 1
ATOM 1582 C CA . GLU A 1 204 ? 5.144 4.413 0.300 1.00 95.62 204 GLU A CA 1
ATOM 1583 C C . GLU A 1 204 ? 4.360 3.942 1.540 1.00 95.62 204 GLU A C 1
ATOM 1585 O O . GLU A 1 204 ? 4.449 4.627 2.561 1.00 95.62 204 GLU A O 1
ATOM 1590 N N . PRO A 1 205 ? 3.666 2.779 1.542 1.00 96.88 205 PRO A N 1
ATOM 1591 C CA . PRO A 1 205 ? 2.949 2.318 2.727 1.00 96.88 205 PRO A CA 1
ATOM 1592 C C . PRO A 1 205 ? 3.904 1.995 3.877 1.00 96.88 205 PRO A C 1
ATOM 1594 O O . PRO A 1 205 ? 3.553 2.238 5.025 1.00 96.88 205 PRO A O 1
ATOM 1597 N N . ALA A 1 206 ? 5.132 1.541 3.589 1.00 96.12 206 ALA A N 1
ATOM 1598 C CA . ALA A 1 206 ? 6.162 1.348 4.605 1.00 96.12 206 ALA A CA 1
ATOM 1599 C C . ALA A 1 206 ? 6.435 2.649 5.380 1.00 96.12 206 ALA A C 1
ATOM 1601 O O . ALA A 1 206 ? 6.301 2.661 6.602 1.00 96.12 206 ALA A O 1
ATOM 1602 N N . ARG A 1 207 ? 6.725 3.762 4.685 1.00 94.81 207 ARG A N 1
ATOM 1603 C CA . ARG A 1 207 ? 6.918 5.073 5.332 1.00 94.81 207 ARG A CA 1
ATOM 1604 C C . ARG A 1 207 ? 5.653 5.574 6.020 1.00 94.81 207 ARG A C 1
ATOM 1606 O O . ARG A 1 207 ? 5.746 6.113 7.118 1.00 94.81 207 ARG A O 1
ATOM 1613 N N . CYS A 1 208 ? 4.489 5.370 5.399 1.00 94.25 208 CYS A N 1
ATOM 1614 C CA . CYS A 1 208 ? 3.200 5.788 5.949 1.00 94.25 208 CYS A CA 1
ATOM 1615 C C . CYS A 1 208 ? 2.930 5.196 7.335 1.00 94.25 208 CYS A C 1
ATOM 1617 O O . CYS A 1 208 ? 2.368 5.878 8.184 1.00 94.25 208 CYS A O 1
ATOM 1619 N N . VAL A 1 209 ? 3.353 3.952 7.572 1.00 94.38 209 VAL A N 1
ATOM 1620 C CA . VAL A 1 209 ? 3.154 3.261 8.855 1.00 94.38 209 VAL A CA 1
ATOM 1621 C C . VAL A 1 209 ? 4.414 3.252 9.738 1.00 94.38 209 VAL A C 1
ATOM 1623 O O . VAL A 1 209 ? 4.465 2.549 10.745 1.00 94.38 209 VAL A O 1
ATOM 1626 N N . GLY A 1 210 ? 5.437 4.041 9.382 1.00 93.12 210 GLY A N 1
ATOM 1627 C CA . GLY A 1 210 ? 6.619 4.289 10.217 1.00 93.12 210 GLY A CA 1
ATOM 1628 C C . GLY A 1 210 ? 7.826 3.371 9.987 1.00 93.12 210 GLY A C 1
ATOM 1629 O O . GLY A 1 210 ? 8.757 3.381 10.793 1.00 93.12 210 GLY A O 1
ATOM 1630 N N . PHE A 1 211 ? 7.864 2.589 8.906 1.00 94.50 211 PHE A N 1
ATOM 1631 C CA . PHE A 1 211 ? 9.059 1.839 8.505 1.00 94.50 211 PHE A CA 1
ATOM 1632 C C . PHE A 1 211 ? 9.995 2.681 7.638 1.00 94.50 211 PHE A C 1
ATOM 1634 O O . PHE A 1 211 ? 9.568 3.448 6.775 1.00 94.50 211 PHE A O 1
ATOM 1641 N N . ARG A 1 212 ? 11.304 2.483 7.835 1.00 89.69 212 ARG A N 1
ATOM 1642 C CA . ARG A 1 212 ? 12.359 3.176 7.081 1.00 89.69 212 ARG A CA 1
ATOM 1643 C C . ARG A 1 212 ? 12.430 2.732 5.621 1.00 89.69 212 ARG A C 1
ATOM 1645 O O . ARG A 1 212 ? 12.642 3.551 4.729 1.00 89.69 212 ARG A O 1
ATOM 1652 N N . ASP A 1 213 ? 12.263 1.439 5.387 1.00 91.06 213 ASP A N 1
ATOM 1653 C CA . ASP A 1 213 ? 12.369 0.819 4.076 1.00 91.06 213 ASP A CA 1
ATOM 1654 C C . ASP A 1 213 ? 11.315 -0.282 3.901 1.00 91.06 213 ASP A C 1
ATOM 1656 O O . ASP A 1 213 ? 10.626 -0.696 4.837 1.00 91.06 213 ASP A O 1
ATOM 1660 N N . SER A 1 214 ? 11.181 -0.757 2.663 1.00 93.44 214 SER A N 1
ATOM 1661 C CA . SER A 1 214 ? 10.281 -1.861 2.341 1.00 93.44 214 SER A CA 1
ATOM 1662 C C . SER A 1 214 ? 10.788 -3.220 2.831 1.00 93.44 214 SER A C 1
ATOM 1664 O O . SER A 1 214 ? 10.002 -4.156 2.907 1.00 93.44 214 SER A O 1
ATOM 1666 N N . TYR A 1 215 ? 12.081 -3.379 3.122 1.00 93.06 215 TYR A N 1
ATOM 1667 C CA . TYR A 1 215 ? 12.634 -4.673 3.527 1.00 93.06 215 TYR A CA 1
ATOM 1668 C C . TYR A 1 215 ? 12.137 -5.066 4.924 1.00 93.06 215 TYR A C 1
ATOM 1670 O O . TYR A 1 215 ? 11.561 -6.143 5.106 1.00 93.06 215 TYR A O 1
ATOM 1678 N N . LEU A 1 216 ? 12.259 -4.157 5.895 1.00 92.75 216 LEU A N 1
ATOM 1679 C CA . LEU A 1 216 ? 11.745 -4.357 7.252 1.00 92.75 216 LEU A CA 1
ATOM 1680 C C . LEU A 1 216 ? 10.221 -4.472 7.277 1.00 92.75 216 LEU A C 1
ATOM 1682 O O . LEU A 1 216 ? 9.676 -5.256 8.055 1.00 92.75 216 LEU A O 1
ATOM 1686 N N . PHE A 1 217 ? 9.546 -3.735 6.395 1.00 95.62 217 PHE A N 1
ATOM 1687 C CA . PHE A 1 217 ? 8.100 -3.798 6.225 1.00 95.62 217 PHE A CA 1
ATOM 1688 C C . PHE A 1 217 ? 7.626 -5.226 5.911 1.00 95.62 217 PHE A C 1
ATOM 1690 O O . PHE A 1 217 ? 6.825 -5.774 6.663 1.00 95.62 217 PHE A O 1
ATOM 1697 N N . PHE A 1 218 ? 8.178 -5.880 4.883 1.00 95.38 218 PHE A N 1
ATOM 1698 C CA . PHE A 1 218 ? 7.790 -7.257 4.537 1.00 95.38 218 PHE A CA 1
ATOM 1699 C C . PHE A 1 218 ? 8.336 -8.313 5.506 1.00 95.38 218 PHE A C 1
ATOM 1701 O O . PHE A 1 218 ? 7.692 -9.336 5.721 1.00 95.38 218 PHE A O 1
ATOM 1708 N N . THR A 1 219 ? 9.489 -8.067 6.135 1.00 93.50 219 THR A N 1
ATOM 1709 C CA . THR A 1 219 ? 10.045 -8.991 7.140 1.00 93.50 219 THR A CA 1
ATOM 1710 C C . THR A 1 219 ? 9.152 -9.067 8.380 1.00 93.50 219 THR A C 1
ATOM 1712 O O . THR A 1 219 ? 8.952 -10.146 8.942 1.00 93.50 219 THR A O 1
ATOM 1715 N N . LYS A 1 220 ? 8.595 -7.927 8.811 1.00 94.31 220 LYS A N 1
ATOM 1716 C CA . LYS A 1 220 ? 7.689 -7.864 9.965 1.00 94.31 220 LYS A CA 1
ATOM 1717 C C . LYS A 1 220 ? 6.254 -8.249 9.599 1.00 94.31 220 LYS A C 1
ATOM 1719 O O . LYS A 1 220 ? 5.593 -8.906 10.398 1.00 94.31 220 LYS A O 1
ATOM 1724 N N . HIS A 1 221 ? 5.798 -7.891 8.400 1.00 95.31 221 HIS A N 1
ATOM 1725 C CA . HIS A 1 221 ? 4.440 -8.148 7.920 1.00 95.31 221 HIS A CA 1
ATOM 1726 C C . HIS A 1 221 ? 4.423 -9.243 6.855 1.00 95.31 221 HIS A C 1
ATOM 1728 O O . HIS A 1 221 ? 4.198 -9.000 5.670 1.00 95.31 221 HIS A O 1
ATOM 1734 N N . LYS A 1 222 ? 4.601 -10.484 7.312 1.00 94.06 222 LYS A N 1
ATOM 1735 C CA . LYS A 1 222 ? 4.559 -11.700 6.483 1.00 94.06 222 LYS A CA 1
ATOM 1736 C C . LYS A 1 222 ? 3.195 -11.990 5.840 1.00 94.06 222 LYS A C 1
ATOM 1738 O O . LYS A 1 222 ? 3.078 -12.881 5.005 1.00 94.06 222 LYS A O 1
ATOM 1743 N N . ARG A 1 223 ? 2.163 -11.240 6.221 1.00 94.00 223 ARG A N 1
ATOM 1744 C CA . ARG A 1 223 ? 0.828 -11.254 5.608 1.00 94.00 223 ARG A CA 1
ATOM 1745 C C . ARG A 1 223 ? 0.785 -10.531 4.260 1.00 94.00 223 ARG A C 1
ATOM 1747 O O . ARG A 1 223 ? -0.180 -10.685 3.519 1.00 94.00 223 ARG A O 1
ATOM 1754 N N . LEU A 1 224 ? 1.825 -9.764 3.935 1.00 96.50 224 LEU A N 1
ATOM 1755 C CA . LEU A 1 224 ? 1.952 -9.035 2.680 1.00 96.50 224 LEU A CA 1
ATOM 1756 C C . LEU A 1 224 ? 2.846 -9.795 1.705 1.00 96.50 224 LEU A C 1
ATOM 1758 O O . LEU A 1 224 ? 3.914 -10.286 2.073 1.00 96.50 224 LEU A O 1
ATOM 1762 N N . TYR A 1 225 ? 2.436 -9.826 0.441 1.00 96.19 225 TYR A N 1
ATOM 1763 C CA . TYR A 1 225 ? 3.228 -10.392 -0.642 1.00 96.19 225 TYR A CA 1
ATOM 1764 C C . TYR A 1 225 ? 3.964 -9.281 -1.401 1.00 96.19 225 TYR A C 1
ATOM 1766 O O . TYR A 1 225 ? 3.355 -8.303 -1.843 1.00 96.19 225 TYR A O 1
ATOM 1774 N N . LYS A 1 226 ? 5.290 -9.414 -1.524 1.00 95.81 226 LYS A N 1
ATOM 1775 C CA . LYS A 1 226 ? 6.137 -8.477 -2.274 1.00 95.81 226 LYS A CA 1
ATOM 1776 C C . LYS A 1 226 ? 6.253 -8.944 -3.716 1.00 95.81 226 LYS A C 1
ATOM 1778 O O . LYS A 1 226 ? 6.809 -10.006 -3.981 1.00 95.81 226 LYS A O 1
ATOM 1783 N N . ILE A 1 227 ? 5.851 -8.089 -4.645 1.00 95.44 227 ILE A N 1
ATOM 1784 C CA . ILE A 1 227 ? 6.003 -8.339 -6.078 1.00 95.44 227 ILE A CA 1
ATOM 1785 C C . ILE A 1 227 ? 7.160 -7.495 -6.584 1.00 95.44 227 ILE A C 1
ATOM 1787 O O . ILE A 1 227 ? 7.201 -6.286 -6.358 1.00 95.44 227 ILE A O 1
ATOM 1791 N N . ILE A 1 228 ? 8.097 -8.123 -7.284 1.00 95.12 228 ILE A N 1
ATOM 1792 C CA . ILE A 1 228 ? 9.137 -7.406 -8.021 1.00 95.12 228 ILE A CA 1
ATOM 1793 C C . ILE A 1 228 ? 8.6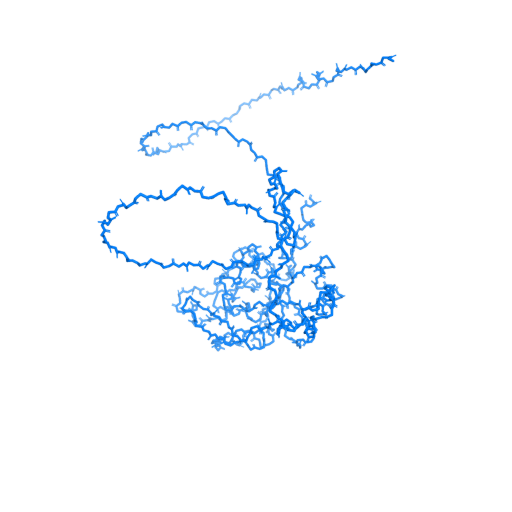07 -7.140 -9.426 1.00 95.12 228 ILE A C 1
ATOM 1795 O O . ILE A 1 228 ? 8.205 -8.073 -10.118 1.00 95.12 228 ILE A O 1
ATOM 1799 N N . VAL A 1 229 ? 8.600 -5.867 -9.818 1.00 94.56 229 VAL A N 1
ATOM 1800 C CA . VAL A 1 229 ? 8.096 -5.415 -11.119 1.00 94.56 229 VAL A CA 1
ATOM 1801 C C . VAL A 1 229 ? 9.057 -5.829 -12.232 1.00 94.56 229 VAL A C 1
ATOM 1803 O O . VAL A 1 229 ? 10.265 -5.579 -12.137 1.00 94.56 229 VAL A O 1
ATOM 1806 N N . ASP A 1 230 ? 8.521 -6.412 -13.303 1.00 93.75 230 ASP A N 1
ATOM 1807 C CA . ASP A 1 230 ? 9.314 -6.817 -14.463 1.00 93.75 230 ASP A CA 1
ATOM 1808 C C . ASP A 1 230 ? 9.741 -5.602 -15.312 1.00 93.75 230 ASP A C 1
ATOM 1810 O O . ASP A 1 230 ? 9.200 -4.500 -15.222 1.00 93.75 230 ASP A O 1
ATOM 1814 N N . ASP A 1 231 ? 10.734 -5.776 -16.189 1.00 93.12 231 ASP A N 1
ATOM 1815 C CA . ASP A 1 231 ? 11.287 -4.666 -16.979 1.00 93.12 231 ASP A CA 1
ATOM 1816 C C . ASP A 1 231 ? 10.282 -4.008 -17.940 1.00 93.12 231 ASP A C 1
ATOM 1818 O O . ASP A 1 231 ? 10.463 -2.842 -18.294 1.00 93.12 231 ASP A O 1
ATOM 1822 N N . GLU A 1 232 ? 9.265 -4.738 -18.399 1.00 94.06 232 GLU A N 1
ATOM 1823 C CA . GLU A 1 232 ? 8.215 -4.216 -19.287 1.00 94.06 232 GLU A CA 1
ATOM 1824 C C . GLU A 1 232 ? 7.190 -3.393 -18.501 1.00 94.06 232 GLU A C 1
ATOM 1826 O O . GLU A 1 232 ? 6.964 -2.231 -18.834 1.00 94.06 232 GLU A O 1
ATOM 1831 N N . GLU A 1 233 ? 6.678 -3.942 -17.399 1.00 95.19 233 GLU A N 1
ATOM 1832 C CA . GLU A 1 233 ? 5.803 -3.243 -16.450 1.00 95.19 233 GLU A CA 1
ATOM 1833 C C . GLU A 1 233 ? 6.471 -1.963 -15.923 1.00 95.19 233 GLU A C 1
ATOM 1835 O O . GLU A 1 233 ? 5.882 -0.886 -15.920 1.00 95.19 233 GLU A O 1
ATOM 1840 N N . LYS A 1 234 ? 7.756 -2.043 -15.563 1.00 95.44 234 LYS A N 1
ATOM 1841 C CA . LYS A 1 234 ? 8.540 -0.897 -15.090 1.00 95.44 234 LYS A CA 1
ATOM 1842 C C . LYS A 1 234 ? 8.669 0.198 -16.153 1.00 95.44 234 LYS A C 1
ATOM 1844 O O . LYS A 1 234 ? 8.717 1.374 -15.800 1.00 95.44 234 LYS A O 1
ATOM 1849 N N . ARG A 1 235 ? 8.756 -0.152 -17.444 1.00 95.62 235 ARG A N 1
ATOM 1850 C CA . ARG A 1 235 ? 8.785 0.846 -18.531 1.00 95.62 235 ARG A CA 1
ATOM 1851 C C . ARG A 1 235 ? 7.445 1.563 -18.655 1.00 95.62 235 ARG A C 1
ATOM 1853 O O . ARG A 1 235 ? 7.471 2.787 -18.721 1.00 95.62 235 ARG A O 1
ATOM 1860 N N . ASP A 1 236 ? 6.330 0.831 -18.614 1.00 96.50 236 ASP A N 1
ATOM 1861 C CA . ASP A 1 236 ? 4.976 1.414 -18.601 1.00 96.50 236 ASP A CA 1
ATOM 1862 C C . ASP A 1 236 ? 4.797 2.369 -17.413 1.00 96.50 236 ASP A C 1
ATOM 1864 O O . ASP A 1 236 ? 4.360 3.506 -17.573 1.00 96.50 236 ASP A O 1
ATOM 1868 N N . MET A 1 237 ? 5.243 1.959 -16.222 1.00 96.12 237 MET A N 1
ATOM 1869 C CA . MET A 1 237 ? 5.166 2.798 -15.025 1.00 96.12 237 MET A CA 1
ATOM 1870 C C . MET A 1 237 ? 5.989 4.092 -15.137 1.00 96.12 237 MET A C 1
ATOM 1872 O O . MET A 1 237 ? 5.592 5.111 -14.574 1.00 96.12 237 MET A O 1
ATOM 1876 N N . ILE A 1 238 ? 7.127 4.073 -15.842 1.00 96.00 238 ILE A N 1
ATOM 1877 C CA . ILE A 1 238 ? 7.920 5.284 -16.116 1.00 96.00 238 ILE A CA 1
ATOM 1878 C C . ILE A 1 238 ? 7.218 6.166 -17.155 1.00 96.00 238 ILE A C 1
ATOM 1880 O O . ILE A 1 238 ? 7.186 7.381 -16.995 1.00 96.00 238 ILE A O 1
ATOM 1884 N N . GLU A 1 239 ? 6.672 5.573 -18.217 1.00 96.62 239 GLU A N 1
ATOM 1885 C CA . GLU A 1 239 ? 5.981 6.294 -19.295 1.00 96.62 239 GLU A CA 1
ATOM 1886 C C . GLU A 1 239 ? 4.706 6.990 -18.803 1.00 96.62 239 GLU A C 1
ATOM 1888 O O . GLU A 1 239 ? 4.429 8.119 -19.194 1.00 96.62 239 GLU A O 1
ATOM 1893 N N . ARG A 1 240 ? 3.981 6.355 -17.877 1.00 96.38 240 ARG A N 1
ATOM 1894 C CA . ARG A 1 240 ? 2.804 6.915 -17.194 1.00 96.38 240 ARG A CA 1
ATOM 1895 C C . ARG A 1 240 ? 3.152 7.836 -16.020 1.00 96.38 240 ARG A C 1
ATOM 1897 O O . ARG A 1 240 ? 2.257 8.212 -15.270 1.00 96.38 240 ARG A O 1
ATOM 1904 N N . GLU A 1 241 ? 4.435 8.145 -15.823 1.00 94.50 241 GLU A N 1
ATOM 1905 C CA . GLU A 1 241 ? 4.946 9.021 -14.758 1.00 94.50 241 GLU A CA 1
ATOM 1906 C C . GLU A 1 241 ? 4.585 8.572 -13.324 1.00 94.50 241 GLU A C 1
ATOM 1908 O O . GLU A 1 241 ? 4.643 9.358 -12.378 1.00 94.50 241 GLU A O 1
ATOM 1913 N N . ILE A 1 242 ? 4.266 7.286 -13.128 1.00 93.88 242 ILE A N 1
ATOM 1914 C CA . ILE A 1 242 ? 4.007 6.700 -11.801 1.00 93.88 242 ILE A CA 1
ATOM 1915 C C . ILE A 1 242 ? 5.311 6.672 -10.992 1.00 93.88 242 ILE A C 1
ATOM 1917 O O . ILE A 1 242 ? 5.327 6.970 -9.795 1.00 93.88 242 ILE A O 1
ATOM 1921 N N . ILE A 1 243 ? 6.415 6.322 -11.660 1.00 94.31 243 ILE A N 1
ATOM 1922 C CA . ILE A 1 243 ? 7.767 6.308 -11.091 1.00 94.31 243 ILE A CA 1
ATOM 1923 C C . ILE A 1 243 ? 8.735 7.121 -11.960 1.00 94.31 243 ILE A C 1
ATOM 1925 O O . ILE A 1 243 ? 8.576 7.185 -13.180 1.00 94.31 243 ILE A O 1
ATOM 1929 N N . PRO A 1 244 ? 9.782 7.724 -11.371 1.00 93.94 244 PRO A N 1
ATOM 1930 C CA . PRO A 1 244 ? 10.732 8.534 -12.119 1.00 93.94 244 PRO A CA 1
ATOM 1931 C C . PRO A 1 244 ? 11.682 7.669 -12.958 1.00 93.94 244 PRO A C 1
ATOM 1933 O O . PRO A 1 244 ? 12.024 6.540 -12.601 1.00 93.94 244 PRO A O 1
ATOM 1936 N N . HIS A 1 245 ? 12.228 8.246 -14.035 1.00 93.00 245 HIS A N 1
ATOM 1937 C CA . HIS A 1 245 ? 13.186 7.557 -14.911 1.00 93.00 245 HIS A CA 1
ATOM 1938 C C . HIS A 1 245 ? 14.443 7.049 -14.180 1.00 93.00 245 HIS A C 1
ATOM 1940 O O . HIS A 1 245 ? 15.045 6.053 -14.586 1.00 93.00 245 HIS A O 1
ATOM 1946 N N . SER A 1 246 ? 14.833 7.698 -13.077 1.00 91.94 246 SER A N 1
ATOM 1947 C CA . SER A 1 246 ? 15.972 7.291 -12.243 1.00 91.94 246 SER A CA 1
ATOM 1948 C C . SER A 1 246 ? 15.828 5.876 -11.667 1.00 91.94 246 SER A C 1
ATOM 1950 O O . SER A 1 246 ? 16.828 5.258 -11.309 1.00 91.94 246 SER A O 1
ATOM 1952 N N . TYR A 1 247 ? 14.609 5.331 -11.614 1.00 91.25 247 TYR A N 1
ATOM 1953 C CA . TYR A 1 247 ? 14.326 4.011 -11.046 1.00 91.25 247 TYR A CA 1
ATOM 1954 C C . TYR A 1 247 ? 14.506 2.873 -12.058 1.00 91.25 247 TYR A C 1
ATOM 1956 O O . TYR A 1 247 ? 14.466 1.704 -11.686 1.00 91.25 247 TYR A O 1
ATOM 1964 N N . LYS A 1 248 ? 14.796 3.184 -13.330 1.00 91.00 248 LYS A N 1
ATOM 1965 C CA . LYS A 1 248 ? 14.998 2.193 -14.400 1.00 91.00 248 LYS A CA 1
ATOM 1966 C C . LYS A 1 248 ? 16.030 1.113 -14.047 1.00 91.00 248 LYS A C 1
ATOM 1968 O O . LYS A 1 248 ? 15.838 -0.051 -14.399 1.00 91.00 248 LYS A O 1
ATOM 1973 N N . GLY A 1 249 ? 17.115 1.500 -13.374 1.00 90.69 249 GLY A N 1
ATOM 1974 C CA . GLY A 1 249 ? 18.214 0.608 -12.990 1.00 90.69 249 GLY A CA 1
ATOM 1975 C C . GLY A 1 249 ? 18.041 -0.095 -11.642 1.00 90.69 249 GLY A C 1
ATOM 1976 O O . GLY A 1 249 ? 18.932 -0.840 -11.254 1.00 90.69 249 GLY A O 1
ATOM 1977 N N . ARG A 1 250 ? 16.939 0.146 -10.921 1.00 91.31 250 ARG A N 1
ATOM 1978 C CA . ARG A 1 250 ? 16.695 -0.409 -9.583 1.00 91.31 250 ARG A CA 1
ATOM 1979 C C . ARG A 1 250 ? 15.583 -1.455 -9.632 1.00 91.31 250 ARG A C 1
ATOM 1981 O O . ARG A 1 250 ? 14.680 -1.370 -10.467 1.00 91.31 250 ARG A O 1
ATOM 1988 N N . ALA A 1 251 ? 15.660 -2.444 -8.746 1.00 93.06 251 ALA A N 1
ATOM 1989 C CA . ALA A 1 251 ? 14.547 -3.353 -8.505 1.00 93.06 251 ALA A CA 1
ATOM 1990 C C . ALA A 1 251 ? 13.451 -2.593 -7.748 1.00 93.06 251 ALA A C 1
ATOM 1992 O O . ALA A 1 251 ? 13.731 -1.942 -6.742 1.00 93.06 251 ALA A O 1
ATOM 1993 N N . ILE A 1 252 ? 12.217 -2.654 -8.244 1.00 94.19 252 ILE A N 1
ATOM 1994 C CA . ILE A 1 252 ? 11.073 -1.963 -7.645 1.00 94.19 252 ILE A CA 1
ATOM 1995 C C . ILE A 1 252 ? 10.102 -3.005 -7.108 1.00 94.19 252 ILE A C 1
ATOM 1997 O O . ILE A 1 252 ? 9.720 -3.929 -7.824 1.00 94.19 252 ILE A O 1
ATOM 2001 N N . GLY A 1 253 ? 9.742 -2.849 -5.833 1.00 95.62 253 GLY A N 1
ATOM 2002 C CA . GLY A 1 253 ? 8.722 -3.646 -5.164 1.00 95.62 253 GLY A CA 1
ATOM 2003 C C . GLY A 1 253 ? 7.363 -2.951 -5.192 1.00 95.62 253 GLY A C 1
ATOM 2004 O O . GLY A 1 253 ? 7.283 -1.748 -4.913 1.00 95.62 253 GLY A O 1
ATOM 2005 N N . ILE A 1 254 ? 6.312 -3.708 -5.492 1.00 97.19 254 ILE A N 1
ATOM 2006 C CA . ILE A 1 254 ? 4.915 -3.291 -5.345 1.00 97.19 254 ILE A CA 1
ATOM 2007 C C . ILE A 1 254 ? 4.146 -4.283 -4.465 1.00 97.19 254 ILE A C 1
ATOM 2009 O O . ILE A 1 254 ? 4.578 -5.415 -4.243 1.00 97.19 254 ILE A O 1
ATOM 2013 N N . VAL A 1 255 ? 3.009 -3.831 -3.945 1.00 97.69 255 VAL A N 1
ATOM 2014 C CA . VAL A 1 255 ? 2.070 -4.612 -3.125 1.00 97.69 255 VAL A CA 1
ATOM 2015 C C . VAL A 1 255 ? 0.643 -4.208 -3.485 1.00 97.69 255 VAL A C 1
ATOM 2017 O O . VAL A 1 255 ? 0.422 -3.070 -3.903 1.00 97.69 255 VAL A O 1
ATOM 2020 N N . THR A 1 256 ? -0.331 -5.106 -3.345 1.00 98.25 256 THR A N 1
ATOM 2021 C CA . THR A 1 256 ? -1.731 -4.762 -3.625 1.00 98.25 256 THR A CA 1
ATOM 2022 C C . THR A 1 256 ? -2.299 -3.825 -2.557 1.00 98.25 256 THR A C 1
ATOM 2024 O O . THR A 1 256 ? -2.037 -3.974 -1.360 1.00 98.25 256 THR A O 1
ATOM 2027 N N . ALA A 1 257 ? -3.109 -2.856 -2.982 1.00 98.12 257 ALA A N 1
ATOM 2028 C CA . ALA A 1 257 ? -3.741 -1.883 -2.093 1.00 98.12 257 ALA A CA 1
ATOM 2029 C C . ALA A 1 257 ? -4.673 -2.558 -1.070 1.00 98.12 257 ALA A C 1
ATOM 2031 O O . ALA A 1 257 ? -4.697 -2.179 0.104 1.00 98.12 257 ALA A O 1
ATOM 2032 N N . ARG A 1 258 ? -5.389 -3.612 -1.497 1.00 97.75 258 ARG A N 1
ATOM 2033 C CA . ARG A 1 258 ? -6.254 -4.412 -0.621 1.00 97.75 258 ARG A CA 1
ATOM 2034 C C . ARG A 1 258 ? -5.445 -5.102 0.475 1.00 97.75 258 ARG A C 1
ATOM 2036 O O . ARG A 1 258 ? -5.828 -4.992 1.632 1.00 97.75 258 ARG A O 1
ATOM 2043 N N . SER A 1 259 ? -4.310 -5.736 0.163 1.00 97.81 259 SER A N 1
ATOM 2044 C CA . SER A 1 259 ? -3.475 -6.397 1.183 1.00 97.81 259 SER A CA 1
ATOM 2045 C C . SER A 1 259 ? -2.975 -5.418 2.246 1.00 97.81 259 SER A C 1
ATOM 2047 O O . SER A 1 259 ? -3.023 -5.725 3.435 1.00 97.81 259 SER A O 1
ATOM 2049 N N . VAL A 1 260 ? -2.554 -4.215 1.838 1.00 98.00 260 VAL A N 1
ATOM 2050 C CA . VAL A 1 260 ? -2.136 -3.163 2.781 1.00 98.00 260 VAL A CA 1
ATOM 2051 C C . VAL A 1 260 ? -3.306 -2.737 3.673 1.00 98.00 260 VAL A C 1
ATOM 2053 O O . VAL A 1 260 ? -3.137 -2.613 4.882 1.00 98.00 260 VAL A O 1
ATOM 2056 N N . PHE A 1 261 ? -4.506 -2.566 3.114 1.00 98.06 261 PHE A N 1
ATOM 2057 C CA . PHE A 1 261 ? -5.693 -2.245 3.911 1.00 98.06 261 PHE A CA 1
ATOM 2058 C C . PHE A 1 261 ? -6.087 -3.367 4.878 1.00 98.06 261 PHE A C 1
ATOM 2060 O O . PHE A 1 261 ? -6.442 -3.092 6.020 1.00 98.06 261 PHE A O 1
ATOM 2067 N N . ARG A 1 262 ? -5.991 -4.631 4.456 1.00 97.19 262 ARG A N 1
ATOM 2068 C CA . ARG A 1 262 ? -6.278 -5.789 5.315 1.00 97.19 262 ARG A CA 1
ATOM 2069 C C . ARG A 1 262 ? -5.339 -5.862 6.513 1.00 97.19 262 ARG A C 1
ATOM 2071 O O . ARG A 1 262 ? -5.780 -6.201 7.605 1.00 97.19 262 ARG A O 1
ATOM 2078 N N . GLU A 1 263 ? -4.067 -5.531 6.304 1.00 96.31 263 GLU A N 1
ATOM 2079 C CA . GLU A 1 263 ? -3.048 -5.595 7.350 1.00 96.31 263 GLU A CA 1
ATOM 2080 C C . GLU A 1 263 ? -3.078 -4.386 8.296 1.00 96.31 263 GLU A C 1
ATOM 2082 O O . GLU A 1 263 ? -2.921 -4.552 9.504 1.00 96.31 263 GLU A O 1
ATOM 2087 N N . PHE A 1 264 ? -3.284 -3.172 7.772 1.00 96.75 264 PHE A N 1
ATOM 2088 C CA . PHE A 1 264 ? -3.136 -1.931 8.548 1.00 96.75 264 PHE A CA 1
ATOM 2089 C C . PHE A 1 264 ? -4.444 -1.192 8.843 1.00 96.75 264 PHE A C 1
ATOM 2091 O O . PHE A 1 264 ? -4.456 -0.303 9.695 1.00 96.75 264 PHE A O 1
ATOM 2098 N N . GLY A 1 265 ? -5.537 -1.537 8.160 1.00 96.81 265 GLY A N 1
ATOM 2099 C CA . GLY A 1 265 ? -6.861 -0.973 8.399 1.00 96.81 265 GLY A CA 1
ATOM 2100 C C . GLY A 1 265 ? -6.879 0.552 8.346 1.00 96.81 265 GLY A C 1
ATOM 2101 O O . GLY A 1 265 ? -6.438 1.161 7.370 1.00 96.81 265 GLY A O 1
ATOM 2102 N N . ALA A 1 266 ? -7.344 1.169 9.430 1.00 96.81 266 ALA A N 1
ATOM 2103 C CA . ALA A 1 266 ? -7.492 2.612 9.554 1.00 96.81 266 ALA A CA 1
ATOM 2104 C C . ALA A 1 266 ? -6.168 3.382 9.385 1.00 96.81 266 ALA A C 1
ATOM 2106 O O . ALA A 1 266 ? -6.186 4.542 8.989 1.00 96.81 266 ALA A O 1
ATOM 2107 N N . LEU A 1 267 ? -5.009 2.756 9.619 1.00 96.12 267 LEU A N 1
ATOM 2108 C CA . LEU A 1 267 ? -3.709 3.436 9.575 1.00 96.12 267 LEU A CA 1
ATOM 2109 C C . LEU A 1 267 ? -3.297 3.889 8.160 1.00 96.12 267 LEU A C 1
ATOM 2111 O O . LEU A 1 267 ? -2.530 4.844 8.016 1.00 96.12 267 LEU A O 1
ATOM 2115 N N . ILE A 1 268 ? -3.804 3.221 7.116 1.00 97.06 268 ILE A N 1
ATOM 2116 C CA . ILE A 1 268 ? -3.538 3.572 5.709 1.00 97.06 268 ILE A CA 1
ATOM 2117 C C . ILE A 1 268 ? -4.641 4.454 5.097 1.00 97.06 268 ILE A C 1
ATOM 2119 O O . ILE A 1 268 ? -4.549 4.835 3.926 1.00 97.06 268 ILE A O 1
ATOM 2123 N N . ILE A 1 269 ? -5.677 4.784 5.872 1.00 96.94 269 ILE A N 1
ATOM 2124 C CA . ILE A 1 269 ? -6.810 5.616 5.453 1.00 96.94 269 ILE A CA 1
ATOM 2125 C C . ILE A 1 269 ? -6.597 7.052 5.922 1.00 96.94 269 ILE A C 1
ATOM 2127 O O . ILE A 1 269 ? -6.169 7.281 7.051 1.00 96.94 269 ILE A O 1
ATOM 2131 N N . VAL A 1 270 ? -6.896 8.018 5.053 1.00 95.50 270 VAL A N 1
ATOM 2132 C CA . VAL A 1 270 ? -6.846 9.446 5.395 1.00 95.50 270 VAL A CA 1
ATOM 2133 C C . VAL A 1 270 ? -7.823 9.725 6.533 1.00 95.50 270 VAL A C 1
ATOM 2135 O O . VAL A 1 270 ? -9.018 9.469 6.393 1.00 95.50 270 VAL A O 1
ATOM 2138 N N . GLY A 1 271 ? -7.316 10.224 7.661 1.00 93.75 271 GLY A N 1
ATOM 2139 C CA . GLY A 1 271 ? -8.125 10.469 8.855 1.00 93.75 271 GLY A CA 1
ATOM 2140 C C . GLY A 1 271 ? -8.775 9.210 9.432 1.00 93.75 271 GLY A C 1
ATOM 2141 O O . GLY A 1 271 ? -9.836 9.294 10.052 1.00 93.75 271 GLY A O 1
ATOM 2142 N N . GLY A 1 272 ? -8.177 8.040 9.193 1.00 95.12 272 GLY A N 1
ATOM 2143 C CA . GLY A 1 272 ? -8.773 6.759 9.542 1.00 95.12 272 GLY A CA 1
ATOM 2144 C C . GLY A 1 272 ? -9.067 6.620 11.033 1.00 95.12 272 GLY A C 1
ATOM 2145 O O . GLY A 1 272 ? -8.241 6.941 11.895 1.00 95.12 272 GLY A O 1
ATOM 2146 N N . ARG A 1 273 ? -10.255 6.092 11.336 1.00 95.44 273 ARG A N 1
ATOM 2147 C CA . ARG A 1 273 ? -10.715 5.835 12.702 1.00 95.44 273 ARG A CA 1
ATOM 2148 C C . ARG A 1 273 ? -10.718 4.348 13.015 1.00 95.44 273 ARG A C 1
ATOM 2150 O O . ARG A 1 273 ? -11.216 3.532 12.237 1.00 95.44 273 ARG A O 1
ATOM 2157 N N . ARG A 1 274 ? -10.206 3.996 14.190 1.00 96.19 274 ARG A N 1
ATOM 2158 C CA . ARG A 1 274 ? -10.150 2.621 14.693 1.00 96.19 274 ARG A CA 1
ATOM 2159 C C . ARG A 1 274 ? -11.547 2.004 14.743 1.00 96.19 274 ARG A C 1
ATOM 2161 O O . ARG A 1 274 ? -12.525 2.698 15.035 1.00 96.19 274 ARG A O 1
ATOM 2168 N N . ILE A 1 275 ? -11.638 0.707 14.438 1.00 94.88 275 ILE A N 1
ATOM 2169 C CA . ILE A 1 275 ? -12.868 -0.099 14.269 1.00 94.88 275 ILE A CA 1
ATOM 2170 C C . ILE A 1 275 ? -13.710 0.319 13.048 1.00 94.88 275 ILE A C 1
ATOM 2172 O O . ILE A 1 275 ? -14.080 -0.526 12.229 1.00 94.88 275 ILE A O 1
ATOM 2176 N N . ILE A 1 276 ? -13.973 1.614 12.870 1.00 95.75 276 ILE A N 1
ATOM 2177 C CA . ILE A 1 276 ? -14.803 2.154 11.783 1.00 95.75 276 ILE A CA 1
ATOM 2178 C C . ILE A 1 276 ? -14.140 1.929 10.419 1.00 95.75 276 ILE A C 1
ATOM 2180 O O . ILE A 1 276 ? -14.792 1.472 9.474 1.00 95.75 276 ILE A O 1
ATOM 2184 N N . ASP A 1 277 ? -12.835 2.176 10.327 1.00 96.94 277 ASP A N 1
ATOM 2185 C CA . ASP A 1 277 ? -12.054 2.089 9.090 1.00 96.94 277 ASP A CA 1
ATOM 2186 C C . ASP A 1 277 ? -11.051 0.930 9.091 1.00 96.94 277 ASP A C 1
ATOM 2188 O O . ASP A 1 277 ? -10.364 0.716 8.099 1.00 96.94 277 ASP A O 1
ATOM 2192 N N . ASP A 1 278 ? -11.002 0.131 10.159 1.00 97.25 278 ASP A N 1
ATOM 2193 C CA . ASP A 1 278 ? -10.211 -1.102 10.181 1.00 97.25 278 ASP A CA 1
ATOM 2194 C C . ASP A 1 278 ? -10.861 -2.206 9.336 1.00 97.25 278 ASP A C 1
ATOM 2196 O O . ASP A 1 278 ? -12.088 -2.315 9.272 1.00 97.25 278 ASP A O 1
ATOM 2200 N N . TYR A 1 279 ? -10.046 -3.052 8.705 1.00 97.25 279 TYR A N 1
ATOM 2201 C CA . TYR A 1 279 ? -10.543 -4.234 7.999 1.00 97.25 279 TYR A CA 1
ATOM 2202 C C . TYR A 1 279 ? -10.929 -5.358 8.979 1.00 97.25 279 TYR A C 1
ATOM 2204 O O . TYR A 1 279 ? -12.031 -5.890 8.897 1.00 97.25 279 TYR A O 1
ATOM 2212 N N . GLU A 1 280 ? -10.061 -5.690 9.943 1.00 95.00 280 GLU A N 1
ATOM 2213 C CA . GLU A 1 280 ? -10.295 -6.757 10.935 1.00 95.00 280 GLU A CA 1
ATOM 2214 C C . GLU A 1 280 ? -11.121 -6.260 12.135 1.00 95.00 280 GLU A C 1
ATOM 2216 O O . GLU A 1 280 ? -10.627 -6.165 13.263 1.00 95.00 280 GLU A O 1
ATOM 2221 N N . VAL A 1 281 ? -12.392 -5.922 11.907 1.00 94.19 281 VAL A N 1
ATOM 2222 C CA . VAL A 1 281 ? -13.240 -5.297 12.936 1.00 94.19 281 VAL A CA 1
ATOM 2223 C C . VAL A 1 281 ? -13.480 -6.224 14.126 1.00 94.19 281 VAL A C 1
ATOM 2225 O O . VAL A 1 281 ? -13.383 -5.792 15.277 1.00 94.19 281 VAL A O 1
ATOM 2228 N N . ALA A 1 282 ? -13.760 -7.507 13.871 1.00 92.75 282 ALA A N 1
ATOM 2229 C CA . ALA A 1 282 ? -14.024 -8.476 14.934 1.00 92.75 282 ALA A CA 1
ATOM 2230 C C . ALA A 1 282 ? -12.822 -8.628 15.879 1.00 92.75 282 ALA A C 1
ATOM 2232 O O . ALA A 1 282 ? -12.981 -8.676 17.100 1.00 92.75 282 ALA A O 1
ATOM 2233 N N . LYS A 1 283 ? -11.614 -8.640 15.311 1.00 92.56 283 LYS A N 1
ATOM 2234 C CA . LYS A 1 283 ? -10.365 -8.722 16.066 1.00 92.56 283 LYS A CA 1
ATOM 2235 C C . LYS A 1 283 ? -10.096 -7.441 16.854 1.00 92.56 283 LYS A C 1
ATOM 2237 O O . LYS A 1 283 ? -9.825 -7.531 18.045 1.00 92.56 283 LYS A O 1
ATOM 2242 N N . ALA A 1 284 ? -10.260 -6.265 16.243 1.00 93.25 284 ALA A N 1
ATOM 2243 C CA . ALA A 1 284 ? -10.078 -4.985 16.933 1.00 93.25 284 ALA A CA 1
ATOM 2244 C C . ALA A 1 284 ? -11.032 -4.830 18.135 1.00 93.25 284 ALA A C 1
ATOM 2246 O O . ALA A 1 284 ? -10.622 -4.378 19.204 1.00 93.25 284 ALA A O 1
ATOM 2247 N N . ARG A 1 285 ? -12.292 -5.272 17.997 1.00 93.25 285 ARG A N 1
ATOM 2248 C CA . ARG A 1 285 ? -13.255 -5.308 19.113 1.00 93.25 285 ARG A CA 1
ATOM 2249 C C . ARG A 1 285 ? -12.834 -6.297 20.206 1.00 93.25 285 ARG A C 1
ATOM 2251 O O . ARG A 1 285 ? -12.958 -5.976 21.384 1.00 93.25 285 ARG A O 1
ATOM 2258 N N . ALA A 1 286 ? -12.325 -7.474 19.837 1.00 94.31 286 ALA A N 1
ATOM 2259 C CA . ALA A 1 286 ? -11.846 -8.475 20.794 1.00 94.31 286 ALA A CA 1
ATOM 2260 C C . ALA A 1 286 ? -10.592 -8.016 21.563 1.00 94.31 286 ALA A C 1
ATOM 2262 O O . ALA A 1 286 ? -10.440 -8.342 22.737 1.00 94.31 286 ALA A O 1
ATOM 2263 N N . GLU A 1 287 ? -9.725 -7.232 20.921 1.00 93.25 287 GLU A N 1
ATOM 2264 C CA . GLU A 1 287 ? -8.541 -6.617 21.535 1.00 93.25 287 GLU A CA 1
ATOM 2265 C C . GLU A 1 287 ? -8.885 -5.418 22.442 1.00 93.25 287 GLU A C 1
ATOM 2267 O O . GLU A 1 287 ? -8.014 -4.916 23.150 1.00 93.25 287 GLU A O 1
ATOM 2272 N N . GLY A 1 288 ? -10.148 -4.973 22.463 1.00 92.94 288 GLY A N 1
ATOM 2273 C CA . GLY A 1 288 ? -10.604 -3.864 23.302 1.00 92.94 288 GLY A CA 1
ATOM 2274 C C . GLY A 1 288 ? -10.217 -2.481 22.774 1.00 92.94 288 GLY A C 1
ATOM 2275 O O . GLY A 1 288 ? -10.119 -1.537 23.555 1.00 92.94 288 GLY A O 1
ATOM 2276 N N . VAL A 1 289 ? -9.985 -2.352 21.463 1.00 93.50 289 VAL A N 1
ATOM 2277 C CA . VAL A 1 289 ? -9.713 -1.060 20.819 1.00 93.50 289 VAL A CA 1
ATOM 2278 C C . VAL A 1 289 ? -10.933 -0.144 20.966 1.00 93.50 289 VAL A C 1
ATOM 2280 O O . VAL A 1 289 ? -12.073 -0.587 20.826 1.00 93.50 289 VAL A O 1
ATOM 2283 N N . VAL A 1 290 ? -10.709 1.140 21.252 1.00 93.62 290 VAL A N 1
ATOM 2284 C CA . VAL A 1 290 ? -11.794 2.119 21.385 1.00 93.62 290 VAL A CA 1
ATOM 2285 C C . VAL A 1 290 ? -12.312 2.503 20.001 1.00 93.62 290 VAL A C 1
ATOM 2287 O O . VAL A 1 290 ? -11.555 2.894 19.112 1.00 93.62 290 VAL A O 1
ATOM 2290 N N . GLU A 1 291 ? -13.624 2.388 19.808 1.00 95.25 291 GLU A N 1
ATOM 2291 C CA . GLU A 1 291 ? -14.259 2.729 18.538 1.00 95.25 291 GLU A CA 1
ATOM 2292 C C . GLU A 1 291 ? -14.183 4.235 18.269 1.00 95.25 291 GLU A C 1
ATOM 2294 O O . GLU A 1 291 ? -14.525 5.053 19.123 1.00 95.25 291 GLU A O 1
ATOM 2299 N N . GLY A 1 292 ? -13.752 4.602 17.060 1.00 93.31 292 GLY A N 1
ATOM 2300 C CA . GLY A 1 292 ? -13.717 5.994 16.614 1.00 93.31 292 GLY A CA 1
ATOM 2301 C C . GLY A 1 292 ? -12.439 6.761 16.957 1.00 93.31 292 GLY A C 1
ATOM 2302 O O . GLY A 1 292 ? -12.302 7.900 16.512 1.00 93.31 292 GLY A O 1
ATOM 2303 N N . GLU A 1 293 ? -11.500 6.160 17.692 1.00 94.00 293 GLU A N 1
ATOM 2304 C CA . GLU A 1 293 ? -10.196 6.771 17.969 1.00 94.00 293 GLU A CA 1
ATOM 2305 C C . GLU A 1 293 ? -9.405 6.995 16.670 1.00 94.00 293 GLU A C 1
ATOM 2307 O O . GLU A 1 293 ? -9.475 6.188 15.742 1.00 94.00 293 GLU A O 1
ATOM 2312 N N . ILE A 1 294 ? -8.654 8.094 16.585 1.00 93.69 294 ILE A N 1
ATOM 2313 C CA . ILE A 1 294 ? -7.798 8.383 15.427 1.00 93.69 294 ILE A CA 1
ATOM 2314 C C . ILE A 1 294 ? -6.655 7.364 15.387 1.00 93.69 294 ILE A C 1
ATOM 2316 O O . ILE A 1 294 ? -5.936 7.201 16.369 1.00 93.69 294 ILE A O 1
ATOM 2320 N N . ALA A 1 295 ? -6.470 6.693 14.248 1.00 94.00 295 ALA A N 1
ATOM 2321 C CA . ALA A 1 295 ? -5.458 5.647 14.115 1.00 94.00 295 ALA A CA 1
ATOM 2322 C C . ALA A 1 295 ? -4.019 6.190 14.093 1.00 94.00 295 ALA A C 1
ATOM 2324 O O . ALA A 1 295 ? -3.134 5.594 14.703 1.00 94.00 295 ALA A O 1
ATOM 2325 N N . ASP A 1 296 ? -3.784 7.313 13.407 1.00 92.38 296 ASP A N 1
ATOM 2326 C CA . ASP A 1 296 ? -2.490 8.003 13.376 1.00 92.38 296 ASP A CA 1
ATOM 2327 C C . ASP A 1 296 ? -2.657 9.479 13.766 1.00 92.38 296 ASP A C 1
ATOM 2329 O O . ASP A 1 296 ? -3.129 10.280 12.955 1.00 92.38 296 ASP A O 1
ATOM 2333 N N . PRO A 1 297 ? -2.241 9.875 14.981 1.00 89.88 297 PRO A N 1
ATOM 2334 C CA . PRO A 1 297 ? -2.290 11.269 15.418 1.00 89.88 297 PRO A CA 1
ATOM 2335 C C . PRO A 1 297 ? -1.454 12.230 14.558 1.00 89.88 297 PRO A C 1
ATOM 2337 O O . PRO A 1 297 ? -1.680 13.438 14.596 1.00 89.88 297 PRO A O 1
ATOM 2340 N N . ASN A 1 298 ? -0.476 11.724 13.798 1.00 87.38 298 ASN A N 1
ATOM 2341 C CA . ASN A 1 298 ? 0.365 12.537 12.920 1.00 87.38 298 ASN A CA 1
ATOM 2342 C C . ASN A 1 298 ? -0.240 12.732 11.525 1.00 87.38 298 ASN A C 1
ATOM 2344 O O . ASN A 1 298 ? 0.350 13.450 10.709 1.00 87.38 298 ASN A O 1
ATOM 2348 N N . ASP A 1 299 ? -1.389 12.115 11.230 1.00 86.62 299 ASP A N 1
ATOM 2349 C CA . ASP A 1 299 ? -2.055 12.271 9.945 1.00 86.62 299 ASP A CA 1
ATOM 2350 C C . ASP A 1 299 ? -2.720 13.645 9.830 1.00 86.62 299 ASP A C 1
ATOM 2352 O O . ASP A 1 299 ? -3.858 13.868 10.243 1.00 86.62 299 ASP A O 1
ATOM 2356 N N . LYS A 1 300 ? -1.981 14.604 9.274 1.00 78.81 300 LYS A N 1
ATOM 2357 C CA . LYS A 1 300 ? -2.481 15.958 9.034 1.00 78.81 300 LYS A CA 1
ATOM 2358 C C . LYS A 1 300 ? -3.381 15.948 7.803 1.00 78.81 300 LYS A C 1
ATOM 2360 O O . LYS A 1 300 ? -2.888 16.052 6.682 1.00 78.81 300 LYS A O 1
ATOM 2365 N N . PHE A 1 301 ? -4.688 15.863 8.016 1.00 83.88 301 PHE A N 1
ATOM 2366 C CA . PHE A 1 301 ? -5.686 16.078 6.972 1.00 83.88 301 PHE A CA 1
ATOM 2367 C C . PHE A 1 301 ? -6.596 17.253 7.346 1.00 83.88 301 PHE A C 1
ATOM 2369 O O . PHE A 1 301 ? -6.900 17.474 8.518 1.00 83.88 301 PHE A O 1
ATOM 2376 N N . VAL A 1 302 ? -6.995 18.032 6.343 1.00 83.75 302 VAL A N 1
ATOM 2377 C CA . VAL A 1 302 ? -7.957 19.128 6.484 1.00 83.75 302 VAL A CA 1
ATOM 2378 C C . VAL A 1 302 ? -9.191 18.737 5.689 1.00 83.75 302 VAL A C 1
ATOM 2380 O O . VAL A 1 302 ? -9.099 18.455 4.495 1.00 83.75 302 VAL A O 1
ATOM 2383 N N . GLU A 1 303 ? -10.346 18.688 6.349 1.00 80.75 303 GLU A N 1
ATOM 2384 C CA . GLU A 1 303 ? -11.607 18.372 5.680 1.00 80.75 303 GLU A CA 1
ATOM 2385 C C . GLU A 1 303 ? -11.901 19.411 4.585 1.00 80.75 303 GLU A C 1
ATOM 2387 O O . GLU A 1 303 ? -12.028 20.604 4.858 1.00 80.75 303 GLU A O 1
ATOM 2392 N N . GLY A 1 304 ? -12.001 18.952 3.334 1.00 78.75 304 GLY A N 1
ATOM 2393 C CA . GLY A 1 304 ? -12.309 19.786 2.167 1.00 78.75 304 GLY A CA 1
ATOM 2394 C C . GLY A 1 304 ? -11.110 20.168 1.294 1.00 78.75 304 GLY A C 1
ATOM 2395 O O . GLY A 1 304 ? -11.323 20.641 0.178 1.00 78.75 304 GLY A O 1
ATOM 2396 N N . GLU A 1 305 ? -9.876 19.926 1.742 1.00 85.31 305 GLU A N 1
ATOM 2397 C CA . GLU A 1 305 ? -8.677 20.073 0.907 1.00 85.31 305 GLU A CA 1
ATOM 2398 C C . GLU A 1 305 ? -8.230 18.726 0.327 1.00 85.31 305 GLU A C 1
ATOM 2400 O O . GLU A 1 305 ? -8.470 17.663 0.902 1.00 85.31 305 GLU A O 1
ATOM 2405 N N . GLU A 1 306 ? -7.567 18.760 -0.832 1.00 85.44 306 GLU A N 1
ATOM 2406 C CA . GLU A 1 306 ? -7.014 17.549 -1.437 1.00 85.44 306 GLU A CA 1
ATOM 2407 C C . GLU A 1 306 ? -5.860 17.018 -0.578 1.00 85.44 306 GLU A C 1
ATOM 2409 O O . GLU A 1 306 ? -4.868 17.707 -0.322 1.00 85.44 306 GLU A O 1
ATOM 2414 N N . TYR A 1 307 ? -5.981 15.768 -0.132 1.00 89.44 307 TYR A N 1
ATOM 2415 C CA . TYR A 1 307 ? -4.952 15.141 0.681 1.00 89.44 307 TYR A CA 1
ATOM 2416 C C . TYR A 1 307 ? -3.667 14.928 -0.126 1.00 89.44 307 TYR A C 1
ATOM 2418 O O . TYR A 1 307 ? -3.672 14.357 -1.220 1.00 89.44 307 TYR A O 1
ATOM 2426 N N . ASN A 1 308 ? -2.527 15.325 0.441 1.00 90.69 308 ASN A N 1
ATOM 2427 C CA . ASN A 1 308 ? -1.238 15.172 -0.219 1.00 90.69 308 ASN A CA 1
ATOM 2428 C C . ASN A 1 308 ? -0.734 13.717 -0.180 1.00 90.69 308 ASN A C 1
ATOM 2430 O O . ASN A 1 308 ? 0.130 13.356 0.621 1.00 90.69 308 ASN A O 1
ATOM 2434 N N . LYS A 1 309 ? -1.197 12.899 -1.130 1.00 89.31 309 LYS A N 1
ATOM 2435 C CA . LYS A 1 309 ? -0.767 11.496 -1.304 1.00 89.31 309 LYS A CA 1
ATOM 2436 C C . LYS A 1 309 ? 0.717 11.352 -1.673 1.00 89.31 309 LYS A C 1
ATOM 2438 O O . LYS A 1 309 ? 1.281 10.268 -1.558 1.00 89.31 309 LYS A O 1
ATOM 2443 N N . ASN A 1 310 ? 1.380 12.436 -2.093 1.00 88.88 310 ASN A N 1
ATOM 2444 C CA . ASN A 1 310 ? 2.799 12.424 -2.457 1.00 88.88 310 ASN A CA 1
ATOM 2445 C C . ASN A 1 310 ? 3.750 12.534 -1.252 1.00 88.88 310 ASN A C 1
ATOM 2447 O O . ASN A 1 310 ? 4.967 12.474 -1.432 1.00 88.88 310 ASN A O 1
ATOM 2451 N N . GLN A 1 311 ? 3.248 12.704 -0.027 1.00 88.00 311 GLN A N 1
ATOM 2452 C CA . GLN A 1 311 ? 4.110 12.970 1.128 1.00 88.00 311 GLN A CA 1
ATOM 2453 C C . GLN A 1 311 ? 5.043 11.813 1.520 1.00 88.00 311 GLN A C 1
ATOM 2455 O O . GLN A 1 311 ? 6.061 12.068 2.152 1.00 88.00 311 GLN A O 1
A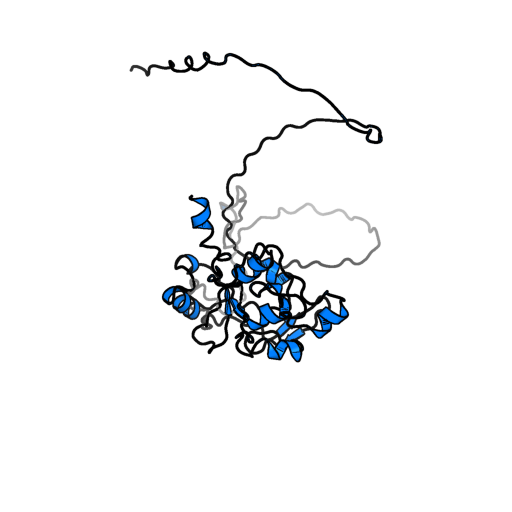TOM 2460 N N . TYR A 1 312 ? 4.737 10.576 1.110 1.00 88.81 312 TYR A N 1
ATOM 2461 C CA . TYR A 1 312 ? 5.552 9.378 1.386 1.00 88.81 312 TYR A CA 1
ATOM 2462 C C . TYR A 1 312 ? 6.452 8.960 0.215 1.00 88.81 312 TYR A C 1
ATOM 2464 O O . TYR A 1 312 ? 7.080 7.894 0.229 1.00 88.81 312 TYR A O 1
ATOM 2472 N N . VAL A 1 313 ? 6.500 9.788 -0.828 1.00 87.31 313 VAL A N 1
ATOM 2473 C CA . VAL A 1 313 ? 7.199 9.480 -2.068 1.00 87.31 313 VAL A CA 1
ATOM 2474 C C . VAL A 1 313 ? 8.677 9.815 -1.925 1.00 87.31 313 VAL A C 1
ATOM 2476 O O . VAL A 1 313 ? 9.068 10.980 -1.844 1.00 87.31 313 VAL A O 1
ATOM 2479 N N . ALA A 1 314 ? 9.509 8.775 -1.982 1.00 78.12 314 ALA A N 1
ATOM 2480 C CA . ALA A 1 314 ? 10.947 8.847 -1.713 1.00 78.12 314 ALA A CA 1
ATOM 2481 C C . ALA A 1 314 ? 11.698 9.923 -2.517 1.00 78.12 314 ALA A C 1
ATOM 2483 O O . ALA A 1 314 ? 12.687 10.478 -2.049 1.00 78.12 314 ALA A O 1
ATOM 2484 N N . TRP A 1 315 ? 11.272 10.206 -3.752 1.00 76.56 315 TRP A N 1
ATOM 2485 C CA . TRP A 1 315 ? 11.969 11.158 -4.623 1.00 76.56 315 TRP A CA 1
ATOM 2486 C C . TRP A 1 315 ? 11.448 12.595 -4.522 1.00 76.56 315 TRP A C 1
ATOM 2488 O O . TRP A 1 315 ? 12.107 13.501 -5.028 1.00 76.56 315 TRP A O 1
ATOM 2498 N N . HIS A 1 316 ? 10.306 12.832 -3.868 1.00 64.38 316 HIS A N 1
ATOM 2499 C CA . HIS A 1 316 ? 9.821 14.190 -3.606 1.00 64.38 316 HIS A CA 1
ATOM 2500 C C . HIS A 1 316 ? 10.450 14.792 -2.339 1.00 64.38 316 HIS A C 1
ATOM 2502 O O . HIS A 1 316 ? 10.623 16.009 -2.268 1.00 64.38 316 HIS A O 1
ATOM 2508 N N . GLU A 1 317 ? 10.898 13.968 -1.386 1.00 47.66 317 GLU A N 1
ATOM 2509 C CA . GLU A 1 317 ? 11.622 14.429 -0.189 1.00 47.66 317 GLU A CA 1
ATOM 2510 C C . GLU A 1 317 ? 12.948 15.133 -0.528 1.00 47.66 317 GLU A C 1
ATOM 2512 O O . GLU A 1 317 ? 13.303 16.126 0.110 1.00 47.66 317 GLU A O 1
ATOM 2517 N N . ALA A 1 318 ? 13.627 14.718 -1.604 1.00 41.16 318 ALA A N 1
ATOM 2518 C CA . ALA A 1 318 ? 14.855 15.361 -2.083 1.00 41.16 318 ALA A CA 1
ATOM 2519 C C . ALA A 1 318 ? 14.656 16.830 -2.520 1.00 41.16 318 ALA A C 1
ATOM 2521 O O . ALA A 1 318 ? 15.613 17.604 -2.537 1.00 41.16 318 ALA A O 1
ATOM 2522 N N . ALA A 1 319 ? 13.425 17.236 -2.854 1.00 43.16 319 ALA A N 1
ATOM 2523 C CA . ALA A 1 319 ? 13.105 18.623 -3.192 1.00 43.16 319 ALA A CA 1
ATOM 2524 C C . ALA A 1 319 ? 12.850 19.500 -1.951 1.00 43.16 319 ALA A C 1
ATOM 2526 O O . ALA A 1 319 ? 13.070 20.707 -2.016 1.00 43.16 319 ALA A O 1
ATOM 2527 N N . ARG A 1 320 ? 12.438 18.913 -0.813 1.00 45.12 320 ARG A N 1
ATOM 2528 C CA . ARG A 1 320 ? 12.199 19.648 0.445 1.00 45.12 320 ARG A CA 1
ATOM 2529 C C . ARG A 1 320 ? 13.482 20.048 1.172 1.00 45.12 320 ARG A C 1
ATOM 2531 O O . ARG A 1 320 ? 13.472 21.054 1.860 1.00 45.12 320 ARG A O 1
ATOM 2538 N N . GLN A 1 321 ? 14.585 19.319 0.998 1.00 40.97 321 GLN A N 1
ATOM 2539 C CA . GLN A 1 321 ? 15.875 19.647 1.636 1.00 40.97 321 GLN A CA 1
ATOM 2540 C C . GLN A 1 321 ? 16.667 20.760 0.917 1.00 40.97 321 GLN A C 1
ATOM 2542 O O . GLN A 1 321 ? 17.811 21.033 1.273 1.00 40.97 321 GLN A O 1
ATOM 2547 N N . ARG A 1 322 ? 16.095 21.386 -0.122 1.00 41.53 322 ARG A N 1
ATOM 2548 C CA . ARG A 1 322 ? 16.732 22.462 -0.906 1.00 41.53 322 ARG A CA 1
ATOM 2549 C C . ARG A 1 322 ? 16.027 23.823 -0.805 1.00 41.53 322 ARG A C 1
ATOM 2551 O O . ARG A 1 322 ? 16.352 24.711 -1.592 1.00 41.53 322 ARG A O 1
ATOM 2558 N N . GLN A 1 323 ? 15.091 23.990 0.128 1.00 33.09 323 GLN A N 1
ATOM 2559 C CA . GLN A 1 323 ? 14.503 25.285 0.500 1.00 33.09 323 GLN A CA 1
ATOM 2560 C C . GLN A 1 323 ? 14.817 25.586 1.960 1.00 33.09 323 GLN A C 1
ATOM 2562 O O . GLN A 1 323 ? 15.023 26.782 2.255 1.00 33.09 323 GLN A O 1
#

Secondary structure (DSSP, 8-state):
-----------------------------PPPPP--------------------------------------------PPPPPPP-----B-SSSPPSS--TTTTTSPBPPP---TTS---------S----S--------SEEE-SSS--EEEEETTEE-PPPPTTGGGTB-TTS-B-TT--BSS--B--TTSTT--EEETHHHHHHTT-SSHHHHHHH-TTSPPEEPPHHHHHHHHHTTSS-GGGGGS--EEEEHHHHHHHHGGGGBTT-BTTTS-S-HHHHHHTTPPTT-BS-TT----TTSPP-GGGG-TTTHHHHTT-